Protein AF-A0AB34FDK7-F1 (afdb_monomer_lite)

Sequence (243 aa):
MGRLIKNHWGRLIILTAALYQVAAAVEGFFWPKIFWDFLTKNLDGAVKPIPILQIINLLSGLGMLALEWPLAFVAGTSIHRSLEFRLAILPITALAATFMYQSTNPAIYYIIGMAVYFVAYNEGECLRQSRDGAVTYRNEKPAGSMVLLEEPASGIFNGGFTIDNVVDEADRQQGCTTEMTVSVAKTLQVDIQKRDGSKIPLSSVPSIKLEVFCVQVEPPAKDDEFPSFGTPNRQAVTVTEHS

Organism: NCBI:txid1247861

Secondary structure (DSSP, 8-state):
-PPP-HHHHHHHHHHHHHHHHHHHHHHHHHS--BGGGGT-STTGGGTSSS-HHHHHHHHHHHHHHHHHS--TTTTT-HHHH-HHHHHHHHHHHHHHHHHBGGGHHHHHHHHHHHHHHHHHHHTT-------EEEEEEETTEEEEEEEEPS-SSSS--------TTTS-HHHHHT-S-HHHHHHHHHHEEEEEE-TTSPEEPGGG-TT--EEEEE--EEPPSSTTSPPEE---EEEEE--EE--

Structure (mmCIF, N/CA/C/O backbone):
data_AF-A0AB34FDK7-F1
#
_entry.id   AF-A0AB34FDK7-F1
#
loop_
_atom_site.group_PDB
_atom_site.id
_atom_site.type_symbol
_atom_site.label_atom_id
_atom_site.label_alt_id
_atom_site.label_comp_id
_atom_site.label_asym_id
_atom_site.label_entity_id
_atom_site.label_seq_id
_atom_site.pdbx_PDB_ins_code
_atom_site.Cartn_x
_atom_site.Cartn_y
_atom_site.Cartn_z
_atom_site.occupancy
_atom_site.B_iso_or_equiv
_atom_site.auth_seq_id
_atom_site.auth_comp_id
_atom_site.auth_asym_id
_atom_site.auth_atom_id
_atom_site.pdbx_PDB_model_num
ATOM 1 N N . MET A 1 1 ? -13.626 12.843 12.735 1.00 41.53 1 MET A N 1
ATOM 2 C CA . MET A 1 1 ? -13.337 12.834 11.282 1.00 41.53 1 MET A CA 1
ATOM 3 C C . MET A 1 1 ? -12.215 11.835 11.035 1.00 41.53 1 MET A C 1
ATOM 5 O O . MET A 1 1 ? -11.268 11.840 11.812 1.00 41.53 1 MET A O 1
ATOM 9 N N . GLY A 1 2 ? -12.341 10.939 10.051 1.00 52.59 2 GLY A N 1
ATOM 10 C CA . GLY A 1 2 ? -11.321 9.919 9.767 1.00 52.59 2 GLY A CA 1
ATOM 11 C C . GLY A 1 2 ? -10.038 10.540 9.207 1.00 52.59 2 GLY A C 1
ATOM 12 O O . GLY A 1 2 ? -10.106 11.434 8.367 1.00 52.59 2 GLY A O 1
ATOM 13 N N . ARG A 1 3 ? -8.873 10.094 9.684 1.00 64.12 3 ARG A N 1
ATOM 14 C CA . ARG A 1 3 ? -7.561 10.539 9.193 1.00 64.12 3 ARG A CA 1
ATOM 15 C C . ARG A 1 3 ? -7.166 9.674 7.992 1.00 64.12 3 ARG A C 1
ATOM 17 O O . ARG A 1 3 ? -7.228 8.452 8.076 1.00 64.12 3 ARG A O 1
ATOM 24 N N . LEU A 1 4 ? -6.780 10.302 6.881 1.00 69.94 4 LEU A N 1
ATOM 25 C CA . LEU A 1 4 ? -6.224 9.603 5.718 1.00 69.94 4 LEU A CA 1
ATOM 26 C C . LEU A 1 4 ? -4.882 8.968 6.090 1.00 69.94 4 LEU A C 1
ATOM 28 O O . LEU A 1 4 ? -3.982 9.662 6.563 1.00 69.94 4 LEU A O 1
ATOM 32 N N . ILE A 1 5 ? -4.767 7.665 5.844 1.00 80.38 5 ILE A N 1
ATOM 33 C CA . ILE A 1 5 ? -3.538 6.901 6.047 1.00 80.38 5 ILE A CA 1
ATOM 34 C C . ILE A 1 5 ? -2.703 7.002 4.765 1.00 80.38 5 ILE A C 1
ATOM 36 O O . ILE A 1 5 ? -3.038 6.394 3.740 1.00 80.38 5 ILE A O 1
ATOM 40 N N . LYS A 1 6 ? -1.638 7.807 4.794 1.00 85.00 6 LYS A N 1
ATOM 41 C CA . LYS A 1 6 ? -0.870 8.177 3.593 1.00 85.00 6 LYS A CA 1
ATOM 42 C C . LYS A 1 6 ? -0.066 7.009 3.065 1.00 85.00 6 LYS A C 1
ATOM 44 O O . LYS A 1 6 ? 0.039 6.861 1.855 1.00 85.00 6 LYS A O 1
ATOM 49 N N . ASN A 1 7 ? 0.400 6.127 3.937 1.00 83.19 7 ASN A N 1
ATOM 50 C CA . ASN A 1 7 ? 1.057 4.884 3.555 1.00 83.19 7 ASN A CA 1
ATOM 51 C C . ASN A 1 7 ? 0.197 4.009 2.632 1.00 83.19 7 ASN A C 1
ATOM 53 O O . ASN A 1 7 ? 0.678 3.498 1.620 1.00 83.19 7 ASN A O 1
ATOM 57 N N . HIS A 1 8 ? -1.091 3.861 2.947 1.00 84.44 8 HIS A N 1
ATOM 58 C CA . HIS A 1 8 ? -2.012 3.069 2.131 1.00 84.44 8 HIS A CA 1
ATOM 59 C C . HIS A 1 8 ? -2.310 3.758 0.796 1.00 84.44 8 HIS A C 1
ATOM 61 O O . HIS A 1 8 ? -2.353 3.106 -0.248 1.00 84.44 8 HIS A O 1
ATOM 67 N N . TRP A 1 9 ? -2.459 5.083 0.819 1.00 88.31 9 TRP A N 1
ATOM 68 C CA . TRP A 1 9 ? -2.664 5.873 -0.390 1.00 88.31 9 TRP A CA 1
ATOM 69 C C . TRP A 1 9 ? -1.438 5.853 -1.316 1.00 88.31 9 TRP A C 1
ATOM 71 O O . TRP A 1 9 ? -1.572 5.576 -2.508 1.00 88.31 9 TRP A O 1
ATOM 81 N N . GLY A 1 10 ? -0.239 6.046 -0.763 1.00 90.75 10 GLY A N 1
ATOM 82 C CA . GLY A 1 10 ? 1.031 5.934 -1.476 1.00 90.75 10 GLY A CA 1
ATOM 83 C C . GLY A 1 10 ? 1.187 4.559 -2.116 1.00 90.75 10 GLY A C 1
ATOM 84 O O . GLY A 1 10 ? 1.462 4.473 -3.311 1.00 90.75 10 GLY A O 1
ATOM 85 N N . ARG A 1 11 ? 0.879 3.481 -1.379 1.00 90.56 11 ARG A N 1
ATOM 86 C CA . ARG A 1 11 ? 0.923 2.109 -1.912 1.00 90.56 11 ARG A CA 1
ATOM 87 C C . ARG A 1 11 ? 0.023 1.925 -3.126 1.00 90.56 11 ARG A C 1
ATOM 89 O O . ARG A 1 11 ? 0.445 1.319 -4.106 1.00 90.56 11 ARG A O 1
ATOM 96 N N . LEU A 1 12 ? -1.196 2.457 -3.085 1.00 91.25 12 LEU A N 1
ATOM 97 C CA . LEU A 1 12 ? -2.120 2.369 -4.215 1.00 91.25 12 LEU A CA 1
ATOM 98 C C . LEU A 1 12 ? -1.562 3.075 -5.462 1.00 91.25 12 LEU A C 1
ATOM 100 O O . LEU A 1 12 ? -1.636 2.532 -6.567 1.00 91.25 12 LEU A O 1
ATOM 104 N N . ILE A 1 13 ? -0.967 4.257 -5.284 1.00 94.50 13 ILE A N 1
ATOM 105 C CA . ILE A 1 13 ? -0.340 5.011 -6.376 1.00 94.50 13 ILE A CA 1
ATOM 106 C C . ILE A 1 13 ? 0.836 4.225 -6.961 1.00 94.50 13 ILE A C 1
ATOM 108 O O . ILE A 1 13 ? 0.904 4.055 -8.177 1.00 94.50 13 ILE A O 1
ATOM 112 N N . ILE A 1 14 ? 1.733 3.706 -6.117 1.00 95.19 14 ILE A N 1
ATOM 113 C CA . ILE A 1 14 ? 2.919 2.967 -6.570 1.00 95.19 14 ILE A CA 1
ATOM 114 C C . ILE A 1 14 ? 2.537 1.654 -7.259 1.00 95.19 14 ILE A C 1
ATOM 116 O O . ILE A 1 14 ? 3.121 1.330 -8.289 1.00 95.19 14 ILE A O 1
ATOM 120 N N . LEU A 1 15 ? 1.525 0.931 -6.772 1.00 94.38 15 LEU A N 1
ATOM 121 C CA . LEU A 1 15 ? 1.010 -0.266 -7.450 1.00 94.38 15 LEU A CA 1
ATOM 122 C C . LEU A 1 15 ? 0.476 0.054 -8.848 1.00 94.38 15 LEU A C 1
ATOM 124 O O . LEU A 1 15 ? 0.756 -0.669 -9.804 1.00 94.38 15 LEU A O 1
ATOM 128 N N . THR A 1 16 ? -0.252 1.163 -8.973 1.00 95.12 16 THR A N 1
ATOM 129 C CA . THR A 1 16 ? -0.774 1.629 -10.262 1.00 95.12 16 THR A CA 1
ATOM 130 C C . THR A 1 16 ? 0.367 2.026 -11.202 1.00 95.12 16 THR A C 1
ATOM 132 O O . THR A 1 16 ? 0.383 1.623 -12.365 1.00 95.12 16 THR A O 1
ATOM 135 N N . ALA A 1 17 ? 1.361 2.759 -10.690 1.00 96.38 17 ALA A N 1
ATOM 136 C CA . ALA A 1 17 ? 2.555 3.146 -11.435 1.00 96.38 17 ALA A CA 1
ATOM 137 C C . ALA A 1 17 ? 3.349 1.923 -11.916 1.00 96.38 17 ALA A C 1
ATOM 139 O O . ALA A 1 17 ? 3.751 1.871 -13.073 1.00 96.38 17 ALA A O 1
ATOM 140 N N . ALA A 1 18 ? 3.519 0.915 -11.061 1.00 96.31 18 ALA A N 1
ATOM 141 C CA . ALA A 1 18 ? 4.284 -0.285 -11.367 1.00 96.31 18 ALA A CA 1
ATOM 142 C C . ALA A 1 18 ? 3.607 -1.176 -12.404 1.00 96.31 18 ALA A C 1
ATOM 144 O O . ALA A 1 18 ? 4.263 -1.627 -13.344 1.00 96.31 18 ALA A O 1
ATOM 145 N N . LEU A 1 19 ? 2.288 -1.357 -12.308 1.00 96.12 19 LEU A N 1
ATOM 146 C CA . LEU A 1 19 ? 1.530 -2.060 -13.339 1.00 96.12 19 LEU A CA 1
ATOM 147 C C . LEU A 1 19 ? 1.657 -1.356 -14.696 1.00 96.12 19 LEU A C 1
ATOM 149 O O . LEU A 1 19 ? 1.883 -2.006 -15.718 1.00 96.12 19 LEU A O 1
ATOM 153 N N . TYR A 1 20 ? 1.575 -0.024 -14.698 1.00 95.81 20 TYR A N 1
ATOM 154 C CA . TYR A 1 20 ? 1.738 0.744 -15.923 1.00 95.81 20 TYR A CA 1
ATOM 155 C C . TYR A 1 20 ? 3.182 0.691 -16.450 1.00 95.81 20 TYR A C 1
ATOM 157 O O . TYR A 1 20 ? 3.382 0.503 -17.646 1.00 95.81 20 TYR A O 1
ATOM 165 N N . GLN A 1 21 ? 4.203 0.762 -15.593 1.00 97.25 21 GLN A N 1
ATOM 166 C CA . GLN A 1 21 ? 5.601 0.629 -16.016 1.00 97.25 21 GLN A CA 1
ATOM 167 C C . GLN A 1 21 ? 5.865 -0.720 -16.695 1.00 97.25 21 GLN A C 1
ATOM 169 O O . GLN A 1 21 ? 6.557 -0.754 -17.710 1.00 97.25 21 GLN A O 1
ATOM 174 N N . VAL A 1 22 ? 5.279 -1.813 -16.194 1.00 97.00 22 VAL A N 1
ATOM 175 C CA . VAL A 1 22 ? 5.381 -3.139 -16.828 1.00 97.00 22 VAL A CA 1
ATOM 176 C C . VAL A 1 22 ? 4.743 -3.132 -18.218 1.00 97.00 22 VAL A C 1
ATOM 178 O O . VAL A 1 22 ? 5.386 -3.547 -19.181 1.00 97.00 22 VAL A O 1
ATOM 181 N N . ALA A 1 23 ? 3.516 -2.620 -18.351 1.00 96.38 23 ALA A N 1
ATOM 182 C CA . ALA A 1 23 ? 2.843 -2.530 -19.648 1.00 96.38 23 ALA A CA 1
ATOM 183 C C . ALA A 1 23 ? 3.620 -1.643 -20.642 1.00 96.38 23 ALA A C 1
ATOM 185 O O . ALA A 1 23 ? 3.835 -2.036 -21.789 1.00 96.38 23 ALA A O 1
ATOM 186 N N . ALA A 1 24 ? 4.116 -0.493 -20.181 1.00 94.88 24 ALA A N 1
ATOM 187 C CA . ALA A 1 24 ? 4.932 0.430 -20.963 1.00 94.88 24 ALA A CA 1
ATOM 188 C C . ALA A 1 24 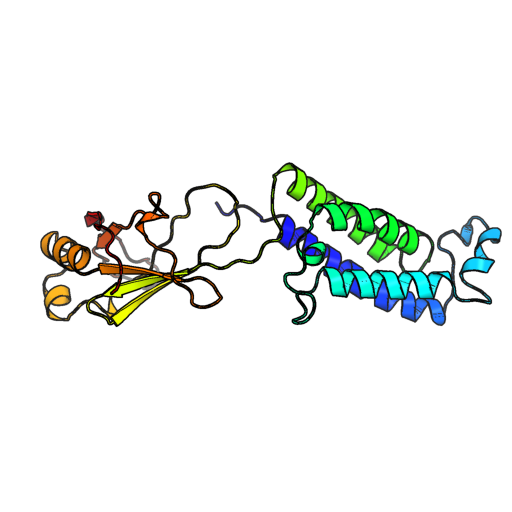? 6.265 -0.193 -21.403 1.00 94.88 24 ALA A C 1
ATOM 190 O O . ALA A 1 24 ? 6.708 0.026 -22.529 1.00 94.88 24 ALA A O 1
ATOM 191 N N . ALA A 1 25 ? 6.908 -0.988 -20.543 1.00 95.31 25 ALA A N 1
ATOM 192 C CA . ALA A 1 25 ? 8.131 -1.708 -20.887 1.00 95.31 25 ALA A CA 1
ATOM 193 C C . ALA A 1 25 ? 7.887 -2.752 -21.979 1.00 95.31 25 ALA A C 1
ATOM 195 O O . ALA A 1 25 ? 8.673 -2.830 -22.921 1.00 95.31 25 ALA A O 1
ATOM 196 N N . VAL A 1 26 ? 6.778 -3.497 -21.892 1.00 95.56 26 VAL A N 1
ATOM 197 C CA . VAL A 1 26 ? 6.360 -4.449 -22.933 1.00 95.56 26 VAL A CA 1
ATOM 198 C C . VAL A 1 26 ? 6.134 -3.732 -24.266 1.00 95.56 26 VAL A C 1
ATOM 200 O O . VAL A 1 26 ? 6.677 -4.150 -25.286 1.00 95.56 26 VAL A O 1
ATOM 203 N N . GLU A 1 27 ? 5.405 -2.615 -24.267 1.00 94.19 27 GLU A N 1
ATOM 204 C CA . GLU A 1 27 ? 5.193 -1.799 -25.469 1.00 94.19 27 GLU A CA 1
ATOM 205 C C . GLU A 1 27 ? 6.510 -1.237 -26.033 1.00 94.19 27 GLU A C 1
ATOM 207 O O . GLU A 1 27 ? 6.725 -1.217 -27.249 1.00 94.19 27 GLU A O 1
ATOM 212 N N . GLY A 1 28 ? 7.438 -0.855 -25.153 1.00 91.25 28 GLY A N 1
ATOM 213 C CA . GLY A 1 28 ? 8.767 -0.363 -25.504 1.00 91.25 28 GLY A CA 1
ATOM 214 C C . GLY A 1 28 ? 9.626 -1.367 -26.279 1.00 91.25 28 GLY A C 1
ATOM 215 O O . GLY A 1 28 ? 10.538 -0.940 -26.989 1.00 91.25 28 GLY A O 1
ATOM 216 N N . PHE A 1 29 ? 9.355 -2.678 -26.206 1.00 92.81 29 PHE A N 1
ATOM 217 C CA . PHE A 1 29 ? 10.025 -3.666 -27.066 1.00 92.81 29 PHE A CA 1
ATOM 218 C C . PHE A 1 29 ? 9.561 -3.571 -28.523 1.00 92.81 29 PHE A C 1
ATOM 220 O O . PHE A 1 29 ? 10.366 -3.749 -29.436 1.00 92.81 29 PHE A O 1
ATOM 227 N N . PHE A 1 30 ? 8.284 -3.258 -28.752 1.00 92.12 30 PHE A N 1
ATOM 228 C CA . PHE A 1 30 ? 7.718 -3.115 -30.094 1.00 92.12 30 PHE A CA 1
ATOM 229 C C . PHE A 1 30 ? 8.030 -1.745 -30.703 1.00 92.12 30 PHE A C 1
ATOM 231 O O . PHE A 1 30 ? 8.309 -1.647 -31.898 1.00 92.12 30 PHE A O 1
ATOM 238 N N . TRP A 1 31 ? 8.051 -0.692 -29.878 1.00 91.62 31 TRP A N 1
ATOM 239 C CA . TRP A 1 31 ? 8.311 0.684 -30.314 1.00 91.62 31 TRP A CA 1
ATOM 240 C C . TRP A 1 31 ? 9.442 1.343 -29.511 1.00 91.62 31 TRP A C 1
ATOM 242 O O . TRP A 1 31 ? 9.195 2.299 -28.775 1.00 91.62 31 TRP A O 1
ATOM 252 N N . PRO A 1 32 ? 10.703 0.895 -29.652 1.00 90.94 32 PRO A N 1
ATOM 253 C CA . PRO A 1 32 ? 11.790 1.404 -28.821 1.00 90.94 32 PRO A CA 1
ATOM 254 C C . PRO A 1 32 ? 12.060 2.882 -29.116 1.00 90.94 32 PRO A C 1
ATOM 256 O O . PRO A 1 32 ? 12.487 3.219 -30.226 1.00 90.94 32 PRO A O 1
ATOM 259 N N . LYS A 1 33 ? 11.798 3.753 -28.136 1.00 90.56 33 LYS A N 1
ATOM 260 C CA . LYS A 1 33 ? 12.036 5.199 -28.219 1.00 90.56 33 LYS A CA 1
ATOM 261 C C . LYS A 1 33 ? 12.537 5.750 -26.887 1.00 90.56 33 LYS A C 1
ATOM 263 O O . LYS A 1 33 ? 11.932 5.514 -25.839 1.00 90.56 33 LYS A O 1
ATOM 268 N N . ILE A 1 34 ? 13.616 6.527 -26.946 1.00 92.88 34 ILE A N 1
ATOM 269 C CA . ILE A 1 34 ? 14.026 7.390 -25.835 1.00 92.88 34 ILE A CA 1
ATOM 270 C C . ILE A 1 34 ? 13.013 8.522 -25.697 1.00 92.88 34 ILE A C 1
ATOM 272 O O . ILE A 1 34 ? 12.482 9.023 -26.687 1.00 92.88 34 ILE A O 1
ATOM 276 N N . PHE A 1 35 ? 12.753 8.955 -24.467 1.00 91.31 35 PHE A N 1
ATOM 277 C CA . PHE A 1 35 ? 11.875 10.097 -24.228 1.00 91.31 35 PHE A CA 1
ATOM 278 C C . PHE A 1 35 ? 12.380 11.377 -24.926 1.00 91.31 35 PHE A C 1
ATOM 280 O O . PHE A 1 35 ? 11.631 12.049 -25.630 1.00 91.31 35 PHE A O 1
ATOM 287 N N . TRP A 1 36 ? 13.678 11.662 -24.810 1.00 88.75 36 TRP A N 1
ATOM 288 C CA . TRP A 1 36 ? 14.375 12.795 -25.437 1.00 88.75 36 TRP A CA 1
ATOM 289 C C . TRP A 1 36 ? 14.772 12.599 -26.904 1.00 88.75 36 TRP A C 1
ATOM 291 O O . TRP A 1 36 ? 15.600 13.351 -27.417 1.00 88.75 36 TRP A O 1
ATOM 301 N N . ASP A 1 37 ? 14.166 11.645 -27.607 1.00 87.19 37 ASP A N 1
ATOM 302 C CA . ASP A 1 37 ? 14.438 11.395 -29.027 1.00 87.19 37 ASP A CA 1
ATOM 303 C C . ASP A 1 37 ? 14.135 12.625 -29.922 1.00 87.19 37 ASP A C 1
ATOM 305 O O . ASP A 1 37 ? 14.639 12.749 -31.039 1.00 87.19 37 ASP A O 1
ATOM 309 N N . PHE A 1 38 ? 13.341 13.580 -29.421 1.00 88.44 38 PHE A N 1
ATOM 310 C CA . PHE A 1 38 ? 13.093 14.874 -30.070 1.00 88.44 38 PHE A CA 1
ATOM 311 C C . PHE A 1 38 ? 14.238 15.891 -29.906 1.00 88.44 38 PHE A C 1
ATOM 313 O O . PHE A 1 38 ? 14.325 16.831 -30.691 1.00 88.44 38 PHE A O 1
ATOM 320 N N . LEU A 1 39 ? 15.095 15.732 -28.891 1.00 90.62 39 LEU A N 1
ATOM 321 C CA . LEU A 1 39 ? 16.189 16.654 -28.568 1.00 90.62 39 LEU A CA 1
ATOM 322 C C . LEU A 1 39 ? 17.553 16.115 -29.027 1.00 90.62 39 LEU A C 1
ATOM 324 O O . LEU A 1 39 ? 18.402 16.891 -29.459 1.00 90.62 39 LEU A O 1
ATOM 328 N N . THR A 1 40 ? 17.784 14.800 -28.942 1.00 90.94 40 THR A N 1
ATOM 329 C CA . THR A 1 40 ? 19.042 14.164 -29.367 1.00 90.94 40 THR A CA 1
ATOM 330 C C . THR A 1 40 ? 18.861 12.682 -29.700 1.00 90.94 40 THR A C 1
ATOM 332 O O . THR A 1 40 ? 18.052 12.002 -29.080 1.00 90.94 40 THR A O 1
ATOM 335 N N . LYS A 1 41 ? 19.668 12.176 -30.644 1.00 87.50 41 LYS A N 1
ATOM 336 C CA . LYS A 1 41 ? 19.739 10.751 -31.027 1.00 87.50 41 LYS A CA 1
ATOM 337 C C . LYS A 1 41 ? 20.886 9.988 -30.353 1.00 87.50 41 LYS A C 1
ATOM 339 O O . LYS A 1 41 ? 21.015 8.779 -30.508 1.00 87.50 41 LYS A O 1
ATOM 344 N N . ASN A 1 42 ? 21.729 10.672 -29.572 1.00 89.81 42 ASN A N 1
ATOM 345 C CA . ASN A 1 42 ? 22.914 10.061 -28.950 1.00 89.81 42 ASN A CA 1
ATOM 346 C C . ASN A 1 42 ? 22.572 8.980 -27.907 1.00 89.81 42 ASN A C 1
ATOM 348 O O . ASN A 1 42 ? 23.437 8.191 -27.537 1.00 89.81 42 ASN A O 1
ATOM 352 N N . LEU A 1 43 ? 21.328 8.953 -27.419 1.00 86.19 43 LEU A N 1
ATOM 353 C CA . LEU A 1 43 ? 20.858 8.018 -26.395 1.00 86.19 43 LEU A CA 1
ATOM 354 C C . LEU A 1 43 ? 20.152 6.783 -26.975 1.00 86.19 43 LEU A C 1
ATOM 356 O O . LEU A 1 43 ? 19.812 5.872 -26.220 1.00 86.19 43 LEU A O 1
ATOM 360 N N . ASP A 1 44 ? 19.967 6.710 -28.296 1.00 86.69 44 ASP A N 1
ATOM 361 C CA . ASP A 1 44 ? 19.221 5.622 -28.944 1.00 86.69 44 ASP A CA 1
ATOM 362 C C . ASP A 1 44 ? 19.849 4.247 -28.701 1.00 86.69 44 ASP A C 1
ATOM 364 O O . ASP A 1 44 ? 19.132 3.247 -28.628 1.00 86.69 44 ASP A O 1
ATOM 368 N N . GLY A 1 45 ? 21.165 4.210 -28.463 1.00 87.19 45 GLY A N 1
ATOM 369 C CA . GLY A 1 45 ? 21.908 3.003 -28.096 1.00 87.19 45 GLY A CA 1
ATOM 370 C C . GLY A 1 45 ? 21.361 2.265 -26.867 1.00 87.19 45 GLY A C 1
ATOM 371 O O . GLY A 1 45 ? 21.596 1.067 -26.724 1.00 87.19 45 GLY A O 1
ATOM 372 N N . ALA A 1 46 ? 20.615 2.946 -25.988 1.00 86.19 46 ALA A N 1
ATOM 373 C CA . ALA A 1 46 ? 20.019 2.341 -24.796 1.00 86.19 46 ALA A CA 1
ATOM 374 C C . ALA A 1 46 ? 18.695 1.595 -25.067 1.00 86.19 46 ALA A C 1
ATOM 376 O O . ALA A 1 46 ? 18.270 0.792 -24.235 1.00 86.19 46 ALA A O 1
ATOM 377 N N . VAL A 1 47 ? 18.040 1.844 -26.207 1.00 86.88 47 VAL A N 1
ATOM 378 C CA . VAL A 1 47 ? 16.762 1.214 -26.607 1.00 86.88 47 VAL A CA 1
ATOM 379 C C . VAL A 1 47 ? 16.880 0.375 -27.880 1.00 86.88 47 VAL A C 1
ATOM 381 O O . VAL A 1 47 ? 16.088 -0.554 -28.046 1.00 86.88 47 VAL A O 1
ATOM 384 N N . LYS A 1 48 ? 17.829 0.678 -28.780 1.00 86.12 48 LYS A N 1
ATOM 385 C CA . LYS A 1 48 ? 18.145 -0.110 -29.984 1.00 86.12 48 LYS A CA 1
ATOM 386 C C . LYS A 1 48 ? 19.653 -0.100 -30.269 1.00 86.12 48 LYS A C 1
ATOM 388 O O . LYS A 1 48 ? 20.302 0.915 -30.054 1.00 86.12 48 LYS A O 1
ATOM 393 N N . PRO A 1 49 ? 20.217 -1.177 -30.843 1.00 83.75 49 PRO A N 1
ATOM 394 C CA . PRO A 1 49 ? 19.565 -2.446 -31.182 1.00 83.75 49 PRO A CA 1
ATOM 395 C C . PRO A 1 49 ? 19.341 -3.357 -29.966 1.00 83.75 49 PRO A C 1
ATOM 397 O O . PRO A 1 49 ? 18.536 -4.279 -30.043 1.00 83.75 49 PRO A O 1
ATOM 400 N N . ILE A 1 50 ? 20.024 -3.096 -28.848 1.00 88.44 50 ILE A N 1
ATOM 401 C CA . ILE A 1 50 ? 19.889 -3.867 -27.610 1.00 88.44 50 ILE A CA 1
ATOM 402 C C . ILE A 1 50 ? 18.873 -3.150 -26.702 1.00 88.44 50 ILE A C 1
ATOM 404 O O . ILE A 1 50 ? 19.092 -1.983 -26.374 1.00 88.44 50 ILE A O 1
ATOM 408 N N . PRO A 1 51 ? 17.781 -3.809 -26.272 1.00 92.00 51 PRO A N 1
ATOM 409 C CA . PRO A 1 51 ? 16.706 -3.180 -25.503 1.00 92.00 51 PRO A CA 1
ATOM 410 C C . PRO A 1 51 ? 17.048 -3.081 -24.004 1.00 92.00 51 PRO A C 1
ATOM 412 O O . PRO A 1 51 ? 16.350 -3.626 -23.147 1.00 92.00 51 PRO A O 1
ATOM 415 N N . ILE A 1 52 ? 18.163 -2.423 -23.671 1.00 92.75 52 ILE A N 1
ATOM 416 C CA . ILE A 1 52 ? 18.674 -2.323 -22.292 1.00 92.75 52 ILE A CA 1
ATOM 417 C C . ILE A 1 52 ? 17.646 -1.616 -21.403 1.00 92.75 52 ILE A C 1
ATOM 419 O O . ILE A 1 52 ? 17.323 -2.084 -20.310 1.00 92.75 52 ILE A O 1
ATOM 423 N N . LEU A 1 53 ? 17.095 -0.504 -21.885 1.00 93.19 53 LEU A N 1
ATOM 424 C CA . LEU A 1 53 ? 16.207 0.342 -21.100 1.00 93.19 53 LEU A CA 1
ATOM 425 C C . LEU A 1 53 ? 14.836 -0.303 -20.840 1.00 93.19 53 LEU A C 1
ATOM 427 O O . LEU A 1 53 ? 14.266 -0.116 -19.765 1.00 93.19 53 LEU A O 1
ATOM 431 N N . GLN A 1 54 ? 14.330 -1.102 -21.779 1.00 95.25 54 GLN A N 1
ATOM 432 C CA . GLN A 1 54 ? 13.098 -1.874 -21.624 1.00 95.25 54 GLN A CA 1
ATOM 433 C C . GLN A 1 54 ? 13.269 -2.962 -20.572 1.00 95.25 54 GLN A C 1
ATOM 435 O O . GLN A 1 54 ? 12.395 -3.131 -19.728 1.00 95.25 54 GLN A O 1
ATOM 440 N N . ILE A 1 55 ? 14.407 -3.665 -20.583 1.00 95.06 55 ILE A N 1
ATOM 441 C CA . ILE A 1 55 ? 14.717 -4.691 -19.581 1.00 95.06 55 ILE A CA 1
ATOM 442 C C . ILE A 1 55 ? 14.793 -4.057 -18.190 1.00 95.06 55 ILE A C 1
ATOM 444 O O . ILE A 1 55 ? 14.168 -4.560 -17.259 1.00 95.06 55 ILE A O 1
ATOM 448 N N . ILE A 1 56 ? 15.494 -2.927 -18.047 1.00 95.12 56 ILE A N 1
ATOM 449 C CA . ILE A 1 56 ? 15.585 -2.206 -16.768 1.00 95.12 56 ILE A CA 1
ATOM 450 C C . ILE A 1 56 ? 14.193 -1.792 -16.277 1.00 95.12 56 ILE A C 1
ATOM 452 O O . ILE A 1 56 ? 13.866 -2.025 -15.113 1.00 95.12 56 ILE A O 1
ATOM 456 N N . ASN A 1 57 ? 13.356 -1.218 -17.146 1.00 96.06 57 ASN A N 1
ATOM 457 C CA . ASN A 1 57 ? 12.005 -0.787 -16.779 1.00 96.06 57 ASN A CA 1
ATOM 458 C C . ASN A 1 57 ? 11.084 -1.961 -16.435 1.00 96.06 57 ASN A C 1
ATOM 460 O O . ASN A 1 57 ? 10.323 -1.875 -15.473 1.00 96.06 57 ASN A O 1
ATOM 464 N N . LEU A 1 58 ? 11.187 -3.072 -17.165 1.00 96.19 58 LEU A N 1
ATOM 465 C CA . LEU A 1 58 ? 10.422 -4.283 -16.892 1.00 96.19 58 LEU A CA 1
ATOM 466 C C . LEU A 1 58 ? 10.791 -4.868 -15.524 1.00 96.19 58 LEU A C 1
ATOM 468 O O . LEU A 1 58 ? 9.907 -5.151 -14.717 1.00 96.19 58 LEU A O 1
ATOM 472 N N . LEU A 1 59 ? 12.089 -5.001 -15.236 1.00 96.38 59 LEU A N 1
ATOM 473 C CA . LEU A 1 59 ? 12.573 -5.508 -13.951 1.00 96.38 59 LEU A CA 1
ATOM 474 C C . LEU A 1 59 ? 12.219 -4.568 -12.795 1.00 96.38 59 LEU A C 1
ATOM 476 O O . LEU A 1 59 ? 11.801 -5.036 -11.740 1.00 96.38 59 LEU A O 1
ATOM 480 N N . SER A 1 60 ? 12.337 -3.255 -12.997 1.00 94.62 60 SER A N 1
ATOM 481 C CA . SER A 1 60 ? 11.997 -2.260 -11.973 1.00 94.62 60 SER A CA 1
ATOM 482 C C . SER A 1 60 ? 10.497 -2.250 -11.670 1.00 94.62 60 SER A C 1
ATOM 484 O O . SER A 1 60 ? 10.111 -2.265 -10.502 1.00 94.62 60 SER A O 1
ATOM 486 N N . GLY A 1 61 ? 9.646 -2.319 -12.700 1.00 94.62 61 GLY A N 1
ATOM 487 C CA . GLY A 1 61 ? 8.192 -2.391 -12.545 1.00 94.62 61 GLY A CA 1
ATOM 488 C C . GLY A 1 61 ? 7.742 -3.671 -11.834 1.00 94.62 61 GLY A C 1
ATOM 489 O O . GLY A 1 61 ? 6.971 -3.609 -10.877 1.00 94.62 61 GLY A O 1
ATOM 490 N N . LEU A 1 62 ? 8.280 -4.832 -12.228 1.00 94.50 62 LEU A N 1
ATOM 491 C CA . LEU A 1 62 ? 8.018 -6.104 -11.539 1.00 94.50 62 LEU A CA 1
ATOM 492 C C . LEU A 1 62 ? 8.538 -6.092 -10.097 1.00 94.50 62 LEU A C 1
ATOM 494 O O . LEU A 1 62 ? 7.854 -6.569 -9.193 1.00 94.50 62 LEU A O 1
ATOM 498 N N . GLY A 1 63 ? 9.718 -5.512 -9.870 1.00 92.19 63 GLY A N 1
ATOM 499 C CA . GLY A 1 63 ? 10.294 -5.338 -8.541 1.00 92.19 63 GLY A CA 1
ATOM 500 C C . GLY A 1 63 ? 9.416 -4.472 -7.638 1.00 92.19 63 GLY A C 1
ATOM 501 O O . GLY A 1 63 ? 9.184 -4.841 -6.489 1.00 92.19 63 GLY A O 1
ATOM 502 N N . MET A 1 64 ? 8.871 -3.363 -8.149 1.00 93.19 64 MET A N 1
ATOM 503 C CA . MET A 1 64 ? 7.967 -2.505 -7.374 1.00 93.19 64 MET A CA 1
ATOM 504 C C . MET A 1 64 ? 6.608 -3.154 -7.132 1.00 93.19 64 MET A C 1
ATOM 506 O O . MET A 1 64 ? 6.082 -3.042 -6.026 1.00 93.19 64 MET A O 1
ATOM 510 N N . LEU A 1 65 ? 6.065 -3.892 -8.106 1.00 91.75 65 LEU A N 1
ATOM 511 C CA . LEU A 1 65 ? 4.870 -4.708 -7.879 1.00 91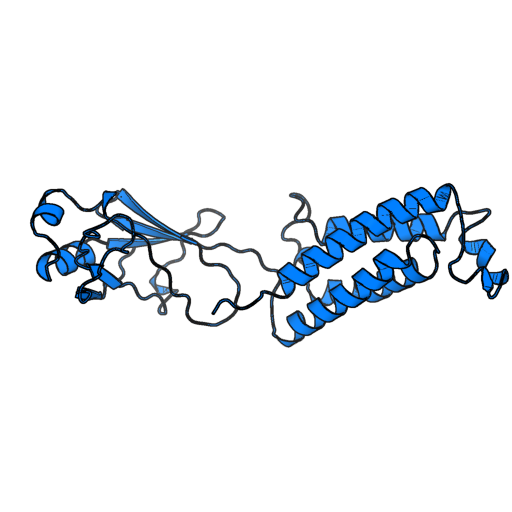.75 65 LEU A CA 1
ATOM 512 C C . LEU A 1 65 ? 5.110 -5.730 -6.766 1.00 91.75 65 LEU A C 1
ATOM 514 O O . LEU A 1 65 ? 4.291 -5.836 -5.862 1.00 91.75 65 LEU A O 1
ATOM 518 N N . ALA A 1 66 ? 6.238 -6.442 -6.788 1.00 88.62 66 ALA A N 1
ATOM 519 C CA . ALA A 1 66 ? 6.573 -7.419 -5.755 1.00 88.62 66 ALA A CA 1
ATOM 520 C C . ALA A 1 66 ? 6.828 -6.781 -4.377 1.00 88.62 66 ALA A C 1
ATOM 522 O O . ALA A 1 66 ? 6.545 -7.404 -3.355 1.00 88.62 66 ALA A O 1
ATOM 523 N N . LEU A 1 67 ? 7.360 -5.556 -4.338 1.00 87.75 67 LEU A N 1
ATOM 524 C CA . LEU A 1 67 ? 7.628 -4.827 -3.097 1.00 87.75 67 LEU A CA 1
ATOM 525 C C . LEU A 1 67 ? 6.355 -4.264 -2.454 1.00 87.75 67 LEU A C 1
ATOM 527 O O . LEU A 1 67 ? 6.273 -4.202 -1.225 1.00 87.75 67 LEU A O 1
ATOM 531 N N . GLU A 1 68 ? 5.391 -3.821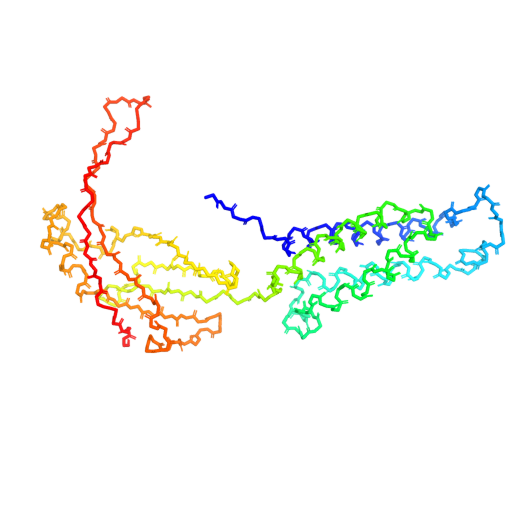 -3.262 1.00 86.88 68 GLU A N 1
ATOM 532 C CA . GLU A 1 68 ? 4.153 -3.212 -2.768 1.00 86.88 68 GLU A CA 1
ATOM 533 C C . GLU A 1 68 ? 2.981 -4.171 -2.641 1.00 86.88 68 GLU A C 1
ATOM 535 O O . GLU A 1 68 ? 2.073 -3.934 -1.837 1.00 86.88 68 GLU A O 1
ATOM 540 N N . TRP A 1 69 ? 2.981 -5.250 -3.417 1.00 82.19 69 TRP A N 1
ATOM 541 C CA . TRP A 1 69 ? 1.966 -6.275 -3.303 1.00 82.19 69 TRP A CA 1
ATOM 542 C C . TRP A 1 69 ? 2.320 -7.223 -2.155 1.00 82.19 69 TRP A C 1
ATOM 544 O O . TRP A 1 69 ? 3.399 -7.820 -2.171 1.00 82.19 69 TRP A O 1
ATOM 554 N N . PRO A 1 70 ? 1.409 -7.455 -1.191 1.00 70.88 70 PRO A N 1
ATOM 555 C CA . PRO A 1 70 ? 1.633 -8.396 -0.101 1.00 70.88 70 PRO A CA 1
ATOM 556 C C . PRO A 1 70 ? 1.504 -9.847 -0.600 1.00 70.88 70 PRO A C 1
ATOM 558 O O . PRO A 1 70 ? 0.589 -10.576 -0.220 1.00 70.88 70 PRO A O 1
ATOM 561 N N . LEU A 1 71 ? 2.408 -10.278 -1.486 1.00 71.88 71 LEU A N 1
ATOM 562 C CA . LEU A 1 71 ? 2.507 -11.662 -1.946 1.00 71.88 71 LEU A CA 1
ATOM 563 C C . LEU A 1 71 ? 2.829 -12.553 -0.748 1.00 71.88 71 LEU A C 1
ATOM 565 O O . LEU A 1 71 ? 3.693 -12.209 0.056 1.00 71.88 71 LEU A O 1
ATOM 569 N N . ALA A 1 72 ? 2.194 -13.723 -0.654 1.00 61.69 72 ALA A N 1
ATOM 570 C CA . ALA A 1 72 ? 2.358 -14.635 0.483 1.00 61.69 72 ALA A CA 1
ATOM 571 C C . ALA A 1 72 ? 3.830 -14.986 0.798 1.00 61.69 72 ALA A C 1
ATOM 573 O O . ALA A 1 72 ? 4.165 -15.229 1.951 1.00 61.69 72 ALA A O 1
ATOM 574 N N . PHE A 1 73 ? 4.713 -14.955 -0.206 1.00 66.25 73 PHE A N 1
ATOM 575 C CA . PHE A 1 73 ? 6.140 -15.267 -0.071 1.00 66.25 73 PHE A CA 1
ATOM 576 C C . PHE A 1 73 ? 7.027 -14.075 0.339 1.00 66.25 73 PHE A C 1
ATOM 578 O O . PHE A 1 73 ? 8.157 -14.281 0.772 1.00 66.25 73 PHE A O 1
ATOM 585 N N . VAL A 1 74 ? 6.548 -12.833 0.195 1.00 64.19 74 VAL A N 1
ATOM 586 C CA . VAL A 1 74 ? 7.327 -11.593 0.435 1.00 64.19 74 VAL A CA 1
ATOM 587 C C . VAL A 1 74 ? 6.738 -10.765 1.587 1.00 64.19 74 VAL A C 1
ATOM 589 O O . VAL A 1 74 ? 7.436 -9.961 2.219 1.00 64.19 74 VAL A O 1
ATOM 592 N N . ALA A 1 75 ? 5.461 -10.995 1.902 1.00 63.62 75 ALA A N 1
ATOM 593 C CA . ALA A 1 75 ? 4.734 -10.342 2.975 1.00 63.62 75 ALA A CA 1
ATOM 594 C C . ALA A 1 75 ? 5.414 -10.585 4.331 1.00 63.62 75 ALA A C 1
ATOM 596 O O . ALA A 1 75 ? 5.622 -11.716 4.761 1.00 63.62 75 ALA A O 1
ATOM 597 N N . GLY A 1 76 ? 5.752 -9.494 5.021 1.00 63.25 76 GLY A N 1
ATOM 598 C CA . GLY A 1 76 ? 6.343 -9.538 6.362 1.00 63.25 76 GLY A CA 1
ATOM 599 C C . GLY A 1 76 ? 7.874 -9.525 6.409 1.00 63.25 76 GLY A C 1
ATOM 600 O O . GLY A 1 76 ? 8.436 -9.404 7.499 1.00 63.25 76 GLY A O 1
ATOM 601 N N . THR A 1 77 ? 8.573 -9.553 5.268 1.00 75.88 77 THR A N 1
ATOM 602 C CA . THR A 1 77 ? 10.032 -9.332 5.247 1.00 75.88 77 THR A CA 1
ATOM 603 C C . THR A 1 77 ? 10.393 -7.925 5.753 1.00 75.88 77 THR A C 1
ATOM 605 O O . THR A 1 77 ? 9.572 -7.002 5.736 1.00 75.88 77 THR A O 1
ATOM 608 N N . SER A 1 78 ? 11.617 -7.739 6.261 1.00 72.19 78 SER A N 1
ATOM 609 C CA . SER A 1 78 ? 12.106 -6.421 6.713 1.00 72.19 78 SER A CA 1
ATOM 610 C C . SER A 1 78 ? 12.098 -5.390 5.581 1.00 72.19 78 SER A C 1
ATOM 612 O O . SER A 1 78 ? 11.711 -4.246 5.800 1.00 72.19 78 SER A O 1
ATOM 614 N N . ILE A 1 79 ? 12.427 -5.824 4.362 1.00 76.56 79 ILE A N 1
ATOM 615 C CA . ILE A 1 79 ? 12.423 -4.998 3.148 1.00 76.56 79 ILE A CA 1
ATOM 616 C C . ILE A 1 79 ? 10.990 -4.596 2.773 1.00 76.56 79 ILE A C 1
ATOM 618 O O . ILE A 1 79 ? 10.710 -3.413 2.596 1.00 76.56 79 ILE A O 1
ATOM 622 N N . HIS A 1 80 ? 10.045 -5.545 2.754 1.00 78.44 80 HIS A N 1
ATOM 623 C CA . HIS A 1 80 ? 8.639 -5.249 2.457 1.00 78.44 80 HIS A CA 1
ATOM 624 C C . HIS A 1 80 ? 8.004 -4.298 3.483 1.00 78.44 80 HIS A C 1
ATOM 626 O O . HIS A 1 80 ? 7.093 -3.546 3.144 1.00 78.44 80 HIS A O 1
ATOM 632 N N . ARG A 1 81 ? 8.480 -4.286 4.732 1.00 74.19 81 ARG A N 1
ATOM 633 C CA . ARG A 1 81 ? 7.975 -3.398 5.795 1.00 74.19 81 ARG A CA 1
ATOM 634 C C . ARG A 1 81 ? 8.700 -2.052 5.889 1.00 74.19 81 ARG A C 1
ATOM 636 O O . ARG A 1 81 ? 8.239 -1.189 6.629 1.00 74.19 81 ARG A O 1
ATOM 643 N N . SER A 1 82 ? 9.803 -1.858 5.168 1.00 83.81 82 SER A N 1
ATOM 644 C CA . SER A 1 82 ? 10.599 -0.634 5.264 1.00 83.81 82 SER A CA 1
ATOM 645 C C . SER A 1 82 ? 10.057 0.460 4.346 1.00 83.81 82 SER A C 1
ATOM 647 O O . SER A 1 82 ? 9.970 0.295 3.125 1.00 83.81 82 SER A O 1
ATOM 649 N N . LEU A 1 83 ? 9.689 1.590 4.949 1.00 84.19 83 LEU A N 1
ATOM 650 C CA . LEU A 1 83 ? 9.332 2.806 4.222 1.00 84.19 83 LEU A CA 1
ATOM 651 C C . LEU A 1 83 ? 10.586 3.531 3.705 1.00 84.19 83 LEU A C 1
ATOM 653 O O . LEU A 1 83 ? 10.592 4.028 2.583 1.00 84.19 83 LEU A O 1
ATOM 657 N N . GLU A 1 84 ? 11.678 3.506 4.471 1.00 87.06 84 GLU A N 1
ATOM 658 C CA . GLU A 1 84 ? 12.979 4.068 4.079 1.00 87.06 84 GLU A CA 1
ATOM 659 C C . GLU A 1 84 ? 13.509 3.424 2.795 1.00 87.06 84 GLU A C 1
ATOM 661 O O . GLU A 1 84 ? 13.947 4.113 1.875 1.00 87.06 84 GLU A O 1
ATOM 666 N N . PHE A 1 85 ? 13.399 2.096 2.693 1.00 89.00 85 PHE A N 1
ATOM 667 C CA . PHE A 1 85 ? 13.816 1.365 1.501 1.00 89.00 85 PHE A CA 1
ATOM 668 C C . PHE A 1 85 ? 13.031 1.801 0.255 1.00 89.00 85 PHE A C 1
ATOM 670 O O . PHE A 1 85 ? 13.616 1.969 -0.814 1.00 89.00 85 PHE A O 1
ATOM 677 N N . ARG A 1 86 ? 11.719 2.047 0.393 1.00 89.81 86 ARG A N 1
ATOM 678 C CA . ARG A 1 86 ? 10.881 2.567 -0.701 1.00 89.81 86 ARG A CA 1
ATOM 679 C C . ARG A 1 86 ? 11.344 3.945 -1.141 1.00 89.81 86 ARG A C 1
ATOM 681 O O . ARG A 1 86 ? 11.548 4.172 -2.328 1.00 89.81 86 ARG A O 1
ATOM 688 N N . LEU A 1 87 ? 11.565 4.844 -0.187 1.00 91.69 87 LEU A N 1
ATOM 689 C CA . LEU A 1 87 ? 12.052 6.191 -0.477 1.00 91.69 87 LEU A CA 1
ATOM 690 C C . LEU A 1 87 ? 13.444 6.192 -1.125 1.00 91.69 87 LEU A C 1
ATOM 692 O O . LEU A 1 87 ? 13.740 7.097 -1.898 1.00 91.69 87 LEU A O 1
ATOM 696 N N . ALA A 1 88 ? 14.266 5.166 -0.886 1.00 92.75 88 ALA A N 1
ATOM 697 C CA . ALA A 1 88 ? 15.556 5.003 -1.552 1.00 92.75 88 ALA A CA 1
ATOM 698 C C . ALA A 1 88 ? 15.442 4.460 -2.992 1.00 92.75 88 ALA A C 1
ATOM 700 O O . ALA A 1 88 ? 16.164 4.916 -3.878 1.00 92.75 88 ALA A O 1
ATOM 701 N N . ILE A 1 89 ? 14.547 3.497 -3.251 1.00 93.38 89 ILE A N 1
ATOM 702 C CA . ILE A 1 89 ? 14.435 2.831 -4.565 1.00 93.38 89 ILE A CA 1
ATOM 703 C C . ILE A 1 89 ? 13.532 3.578 -5.561 1.00 93.38 89 ILE A C 1
ATOM 705 O O . ILE A 1 89 ? 13.736 3.490 -6.777 1.00 93.38 89 ILE A O 1
ATOM 709 N N . LEU A 1 90 ? 12.546 4.335 -5.070 1.00 94.19 90 LEU A N 1
ATOM 710 C CA . LEU A 1 90 ? 11.589 5.076 -5.898 1.00 94.19 90 LEU A CA 1
ATOM 711 C C . LEU A 1 90 ? 12.248 6.121 -6.817 1.00 94.19 90 LEU A C 1
ATOM 713 O O . LEU A 1 90 ? 11.904 6.124 -7.999 1.00 94.19 90 LEU A O 1
ATOM 717 N N . PRO A 1 91 ? 13.220 6.947 -6.371 1.00 94.44 91 PRO A N 1
ATOM 718 C CA . PRO A 1 91 ? 13.922 7.883 -7.253 1.00 94.44 91 PRO A CA 1
ATOM 719 C C . PRO A 1 91 ? 14.633 7.188 -8.418 1.00 94.44 91 PRO A C 1
ATOM 721 O O . PRO A 1 91 ? 14.594 7.667 -9.549 1.00 94.44 91 PRO A O 1
ATOM 724 N N . ILE A 1 92 ? 15.255 6.036 -8.154 1.00 94.06 92 ILE A N 1
ATOM 725 C CA . ILE A 1 92 ? 15.995 5.259 -9.157 1.00 94.06 92 ILE A CA 1
ATOM 726 C C . ILE A 1 92 ? 15.021 4.677 -10.187 1.00 94.06 92 ILE A C 1
ATOM 728 O O . ILE A 1 92 ? 15.254 4.762 -11.393 1.00 94.06 92 ILE A O 1
ATOM 732 N N . THR A 1 93 ? 13.893 4.145 -9.711 1.00 95.06 93 THR A N 1
ATOM 733 C CA . THR A 1 93 ? 12.836 3.584 -10.563 1.00 95.06 93 THR A CA 1
ATOM 734 C C . THR A 1 93 ? 12.175 4.664 -11.422 1.00 95.06 93 THR A C 1
ATOM 736 O O . THR A 1 93 ? 12.007 4.479 -12.628 1.00 95.06 93 THR A O 1
ATOM 739 N N . ALA A 1 94 ? 11.859 5.821 -10.831 1.00 95.81 94 ALA A N 1
ATOM 740 C CA . ALA A 1 94 ? 11.289 6.965 -11.536 1.00 95.81 94 ALA A CA 1
ATOM 741 C C . ALA A 1 94 ? 12.249 7.512 -12.602 1.00 95.81 94 ALA A C 1
ATOM 743 O O . ALA A 1 94 ? 11.828 7.819 -13.719 1.00 95.81 94 ALA A O 1
ATOM 744 N N . LEU A 1 95 ? 13.546 7.584 -12.294 1.00 94.50 95 LEU A N 1
ATOM 745 C CA . LEU A 1 95 ? 14.566 8.021 -13.243 1.00 94.50 95 LEU A CA 1
ATOM 746 C C . LEU A 1 95 ? 14.671 7.061 -14.436 1.00 94.50 95 LEU A C 1
ATOM 748 O O . LEU A 1 95 ? 14.643 7.509 -15.582 1.00 94.50 95 LEU A O 1
ATOM 752 N N . ALA A 1 96 ? 14.719 5.748 -14.189 1.00 93.44 96 ALA A N 1
ATOM 753 C CA . ALA A 1 96 ? 14.726 4.740 -15.252 1.00 93.44 96 ALA A CA 1
ATOM 754 C C . ALA A 1 96 ? 13.474 4.824 -16.147 1.00 93.44 96 ALA A C 1
ATOM 756 O O . ALA A 1 96 ? 13.582 4.717 -17.372 1.00 93.44 96 ALA A O 1
ATOM 757 N N . ALA A 1 97 ? 12.310 5.087 -15.546 1.00 94.88 97 ALA A N 1
ATOM 758 C CA . ALA A 1 97 ? 11.053 5.304 -16.257 1.00 94.88 97 ALA A CA 1
ATOM 759 C C . ALA A 1 97 ? 11.030 6.616 -17.061 1.00 94.88 97 ALA A C 1
ATOM 761 O O . ALA A 1 97 ? 10.374 6.698 -18.096 1.00 94.88 97 ALA A O 1
ATOM 762 N N . THR A 1 98 ? 11.780 7.634 -16.644 1.00 94.88 98 THR A N 1
ATOM 763 C CA . THR A 1 98 ? 11.826 8.921 -17.353 1.00 94.88 98 THR A CA 1
ATOM 764 C C . THR A 1 98 ? 12.578 8.812 -18.685 1.00 94.88 98 THR A C 1
ATOM 766 O O . THR A 1 98 ? 12.216 9.479 -19.650 1.00 94.88 98 THR A O 1
ATOM 769 N N . PHE A 1 99 ? 13.599 7.951 -18.781 1.00 92.75 99 PHE A N 1
ATOM 770 C CA . PHE A 1 99 ? 14.401 7.810 -20.004 1.00 92.75 99 PHE A CA 1
ATOM 771 C C . PHE A 1 99 ? 13.674 7.134 -21.171 1.00 92.75 99 PHE A C 1
ATOM 773 O O . PHE A 1 99 ? 14.037 7.375 -22.325 1.00 92.75 99 PHE A O 1
ATOM 780 N N . MET A 1 100 ? 12.658 6.311 -20.909 1.00 93.38 100 MET A N 1
ATOM 781 C CA . MET A 1 100 ? 11.917 5.598 -21.952 1.00 93.38 100 MET A CA 1
ATOM 782 C C . MET A 1 100 ? 10.588 6.300 -22.227 1.00 93.38 100 MET A C 1
ATOM 784 O O . MET A 1 100 ? 9.831 6.607 -21.309 1.00 93.38 100 MET A O 1
ATOM 788 N N . TYR A 1 101 ? 10.294 6.541 -23.506 1.00 93.50 101 TYR A N 1
ATOM 789 C CA . TYR A 1 101 ? 9.153 7.358 -23.927 1.00 93.50 101 TYR A CA 1
ATOM 790 C C . TYR A 1 101 ? 7.804 6.812 -23.426 1.00 93.50 101 TYR A C 1
ATOM 792 O O . TYR A 1 101 ? 6.945 7.569 -22.988 1.00 93.50 101 TYR A O 1
ATOM 800 N N . GLN A 1 102 ? 7.622 5.491 -23.441 1.00 93.81 102 GLN A N 1
ATOM 801 C CA . GLN A 1 102 ? 6.379 4.847 -23.007 1.00 93.81 102 GLN A CA 1
ATOM 802 C C . GLN A 1 102 ? 6.158 4.926 -21.489 1.00 93.81 102 GLN A C 1
ATOM 804 O O . GLN A 1 102 ? 5.020 4.869 -21.028 1.00 93.81 102 GLN A O 1
ATOM 809 N N . SER A 1 103 ? 7.225 5.054 -20.694 1.00 94.75 103 SER A N 1
ATOM 810 C CA . SER A 1 103 ? 7.154 5.014 -19.227 1.00 94.75 103 SER A CA 1
ATOM 811 C C . SER A 1 103 ? 7.184 6.390 -18.558 1.00 94.75 103 SER A C 1
ATOM 813 O O . SER A 1 103 ? 7.276 6.476 -17.333 1.00 94.75 103 SER A O 1
ATOM 815 N N . THR A 1 104 ? 7.034 7.480 -19.308 1.00 92.88 104 THR A N 1
ATOM 816 C CA . THR A 1 104 ? 6.984 8.825 -18.713 1.00 92.88 104 THR A CA 1
ATOM 817 C C . THR A 1 104 ? 5.783 9.000 -17.779 1.00 92.88 104 THR A C 1
ATOM 819 O O . THR A 1 104 ? 5.916 9.580 -16.704 1.00 92.88 104 THR A O 1
ATOM 822 N N . ASN A 1 105 ? 4.621 8.440 -18.130 1.00 94.62 105 ASN A N 1
ATOM 823 C CA . ASN A 1 105 ? 3.434 8.481 -17.271 1.00 94.62 105 ASN A CA 1
ATOM 824 C C . ASN A 1 105 ? 3.656 7.780 -15.916 1.00 94.62 105 ASN A C 1
ATOM 826 O O . ASN A 1 105 ? 3.447 8.421 -14.883 1.00 94.62 105 ASN A O 1
ATOM 830 N N . PRO A 1 106 ? 4.125 6.513 -15.862 1.00 95.00 106 PRO A N 1
ATOM 831 C CA . PRO A 1 106 ? 4.442 5.892 -14.583 1.00 95.00 106 PRO A CA 1
ATOM 832 C C . PRO A 1 106 ? 5.541 6.637 -13.816 1.00 95.00 106 PRO A C 1
ATOM 834 O O . PRO A 1 106 ? 5.449 6.703 -12.595 1.00 95.00 106 PRO A O 1
ATOM 837 N N . ALA A 1 107 ? 6.514 7.276 -14.481 1.00 95.75 107 ALA A N 1
ATOM 838 C CA . ALA A 1 107 ? 7.519 8.105 -13.805 1.00 95.75 107 ALA A CA 1
ATOM 839 C C . ALA A 1 107 ? 6.887 9.245 -12.983 1.00 95.75 107 ALA A C 1
ATOM 841 O O . ALA A 1 107 ? 7.262 9.461 -11.830 1.00 95.75 107 ALA A O 1
ATOM 842 N N . ILE A 1 108 ? 5.878 9.928 -13.537 1.00 95.62 108 ILE A N 1
ATOM 843 C CA . ILE A 1 108 ? 5.133 10.981 -12.829 1.00 95.62 108 ILE A CA 1
ATOM 844 C C . ILE A 1 108 ? 4.422 10.397 -11.603 1.00 95.62 108 ILE A C 1
ATOM 846 O O . ILE A 1 108 ? 4.500 10.960 -10.510 1.00 95.62 108 ILE A O 1
ATOM 850 N N . TYR A 1 109 ? 3.769 9.244 -11.753 1.00 96.00 109 TYR A N 1
ATOM 851 C CA . TYR A 1 109 ? 3.086 8.588 -10.637 1.00 96.00 109 TYR A CA 1
ATOM 852 C C . TYR A 1 109 ? 4.052 8.115 -9.549 1.00 96.00 109 TYR A C 1
ATOM 854 O O . TYR A 1 109 ? 3.738 8.257 -8.368 1.00 96.00 109 TYR A O 1
ATOM 862 N N . TYR A 1 110 ? 5.243 7.636 -9.913 1.00 96.50 110 TYR A N 1
ATOM 863 C CA . TYR A 1 110 ? 6.290 7.309 -8.949 1.00 96.50 110 TYR A CA 1
ATOM 864 C C . TYR A 1 110 ? 6.736 8.528 -8.141 1.00 96.50 110 TYR A C 1
ATOM 866 O O . TYR A 1 110 ? 6.875 8.421 -6.926 1.00 96.50 110 TYR A O 1
ATOM 874 N N . ILE A 1 111 ? 6.902 9.692 -8.777 1.00 96.19 111 ILE A N 1
ATOM 875 C CA . ILE A 1 111 ? 7.267 10.937 -8.083 1.00 96.19 111 ILE A CA 1
ATOM 876 C C . ILE A 1 111 ? 6.156 11.374 -7.121 1.00 96.19 111 ILE A C 1
ATOM 878 O O . ILE A 1 111 ? 6.440 11.733 -5.978 1.00 96.19 111 ILE A O 1
ATOM 882 N N . ILE A 1 112 ? 4.891 11.304 -7.550 1.00 95.94 112 ILE A N 1
ATOM 883 C CA . ILE A 1 112 ? 3.747 11.635 -6.690 1.00 95.94 112 ILE A CA 1
ATOM 884 C C . ILE A 1 112 ? 3.692 10.674 -5.500 1.00 95.94 112 ILE A C 1
ATOM 886 O O . ILE A 1 112 ? 3.679 11.125 -4.359 1.00 95.94 112 ILE A O 1
ATOM 890 N N . GLY A 1 113 ? 3.712 9.360 -5.735 1.00 94.44 113 GLY A N 1
ATOM 891 C CA . GLY A 1 113 ? 3.667 8.367 -4.660 1.00 94.44 113 GLY A CA 1
ATOM 892 C C . GLY A 1 113 ? 4.869 8.456 -3.714 1.00 94.44 113 GLY A C 1
ATOM 893 O O . GLY A 1 113 ? 4.706 8.291 -2.508 1.00 94.44 113 GLY A O 1
ATOM 894 N N . MET A 1 114 ? 6.051 8.817 -4.220 1.00 94.25 114 MET A N 1
ATOM 895 C CA . MET A 1 114 ? 7.225 9.123 -3.400 1.00 94.25 114 MET A CA 1
ATOM 896 C C . MET A 1 114 ? 6.984 10.330 -2.489 1.00 94.25 114 MET A C 1
ATOM 898 O O . MET A 1 114 ? 7.306 10.258 -1.306 1.00 94.25 114 MET A O 1
ATOM 902 N N . ALA A 1 115 ? 6.389 11.417 -2.991 1.00 94.88 115 ALA A N 1
ATOM 903 C CA . ALA A 1 115 ? 6.041 12.568 -2.159 1.00 94.88 115 ALA A CA 1
ATOM 904 C C . ALA A 1 115 ? 5.037 12.185 -1.058 1.00 94.88 115 ALA A C 1
ATOM 906 O O . ALA A 1 115 ? 5.206 12.578 0.095 1.00 94.88 115 ALA A O 1
ATOM 907 N N . VAL A 1 116 ? 4.041 11.354 -1.382 1.00 93.81 116 VAL A N 1
ATOM 908 C CA . VAL A 1 116 ? 3.087 10.818 -0.397 1.00 93.81 116 VAL A CA 1
ATOM 909 C C . VAL A 1 116 ? 3.794 9.998 0.677 1.00 93.81 116 VAL A C 1
ATOM 911 O O . VAL A 1 116 ? 3.569 10.224 1.866 1.00 93.81 116 VAL A O 1
ATOM 914 N N . TYR A 1 117 ? 4.673 9.079 0.276 1.00 91.62 117 TYR A N 1
ATOM 915 C CA . TYR A 1 117 ? 5.452 8.280 1.217 1.00 91.62 117 TYR A CA 1
ATOM 916 C C . TYR A 1 117 ? 6.416 9.110 2.050 1.00 91.62 117 TYR A C 1
ATOM 918 O O . TYR A 1 117 ? 6.638 8.787 3.211 1.00 91.62 117 TYR A O 1
ATOM 926 N N . PHE A 1 118 ? 6.958 10.192 1.503 1.00 92.12 118 PHE A N 1
ATOM 927 C CA . PHE A 1 118 ? 7.821 11.093 2.252 1.00 92.12 118 PHE A CA 1
ATOM 928 C C . PHE A 1 118 ? 7.039 11.835 3.341 1.00 92.12 118 PHE A C 1
ATOM 930 O O . PHE A 1 118 ? 7.502 11.933 4.475 1.00 92.12 118 PHE A O 1
ATOM 937 N N . VAL A 1 119 ? 5.819 12.296 3.041 1.00 90.62 119 VAL A N 1
ATOM 938 C CA . VAL A 1 119 ? 4.928 12.872 4.063 1.00 90.62 119 VAL A CA 1
ATOM 939 C C . VAL A 1 119 ? 4.566 11.821 5.114 1.00 90.62 119 VAL A C 1
ATOM 941 O O . VAL A 1 119 ? 4.631 12.113 6.304 1.00 90.62 119 VAL A O 1
ATOM 944 N N . ALA A 1 120 ? 4.254 10.592 4.697 1.00 87.50 120 ALA A N 1
ATOM 945 C CA . ALA A 1 120 ? 3.969 9.488 5.612 1.00 87.50 120 ALA A CA 1
ATOM 946 C C . ALA A 1 120 ? 5.163 9.178 6.537 1.00 87.50 120 ALA A C 1
ATOM 948 O O . ALA A 1 120 ? 4.986 9.010 7.741 1.00 87.50 120 ALA A O 1
ATOM 949 N N . TYR A 1 121 ? 6.383 9.193 5.992 1.00 87.31 121 TYR A N 1
ATOM 950 C CA . TYR A 1 121 ? 7.625 9.003 6.741 1.00 87.31 121 TYR A CA 1
ATOM 951 C C . TYR A 1 121 ? 7.845 10.109 7.776 1.00 87.31 121 TYR A C 1
ATOM 953 O O . TYR A 1 121 ? 8.127 9.818 8.936 1.00 87.31 121 TYR A O 1
ATOM 961 N N . ASN A 1 122 ? 7.642 11.372 7.392 1.00 86.88 122 ASN A N 1
ATOM 962 C CA . ASN A 1 122 ? 7.776 12.510 8.308 1.00 86.88 122 ASN A CA 1
ATOM 963 C C . ASN A 1 122 ? 6.729 12.499 9.431 1.00 86.88 122 ASN A C 1
ATOM 965 O O . ASN A 1 122 ? 6.989 13.002 10.521 1.00 86.88 122 ASN A O 1
ATOM 969 N N . GLU A 1 123 ? 5.552 11.926 9.180 1.00 84.62 123 GLU A N 1
ATOM 970 C CA . GLU A 1 123 ? 4.514 11.727 10.195 1.00 84.62 123 GLU A CA 1
ATOM 971 C C . GLU A 1 123 ? 4.711 10.458 11.043 1.00 84.62 123 GLU A C 1
ATOM 973 O O . GLU A 1 123 ? 3.922 10.211 11.957 1.00 84.62 123 GLU A O 1
ATOM 978 N N . GLY A 1 124 ? 5.752 9.666 10.768 1.00 79.44 124 GLY A N 1
ATOM 979 C CA . GLY A 1 124 ? 6.055 8.429 11.485 1.00 79.44 124 GLY A CA 1
ATOM 980 C C . GLY A 1 124 ? 5.103 7.268 11.170 1.00 79.44 124 GLY A C 1
ATOM 981 O O . GLY A 1 124 ? 4.984 6.346 11.978 1.00 79.44 124 GLY A O 1
ATOM 982 N N . GLU A 1 125 ? 4.405 7.294 10.029 1.00 76.62 125 GLU A N 1
ATOM 983 C CA . GLU A 1 125 ? 3.529 6.195 9.611 1.00 76.62 125 GLU A CA 1
ATOM 984 C C . GLU A 1 125 ? 4.372 4.942 9.270 1.00 76.62 125 GLU A C 1
ATOM 986 O O . GLU A 1 125 ? 5.393 5.022 8.584 1.00 76.62 125 GLU A O 1
ATOM 991 N N . CYS A 1 126 ? 3.936 3.752 9.697 1.00 65.81 126 CYS A N 1
ATOM 992 C CA . CYS A 1 126 ? 4.676 2.495 9.522 1.00 65.81 126 CYS A CA 1
ATOM 993 C C . CYS A 1 126 ? 3.889 1.494 8.665 1.00 65.81 126 CYS A C 1
ATOM 995 O O . CYS A 1 126 ? 2.721 1.238 8.909 1.00 65.81 126 CYS A O 1
ATOM 997 N N . LEU A 1 127 ? 4.549 0.796 7.736 1.00 60.94 127 LEU A N 1
ATOM 998 C CA . LEU A 1 127 ? 3.899 -0.181 6.839 1.00 60.94 127 LEU A CA 1
ATOM 999 C C . LEU A 1 127 ? 3.568 -1.534 7.493 1.00 60.94 127 LEU A C 1
ATOM 1001 O O . LEU A 1 127 ? 3.450 -2.555 6.801 1.00 60.94 127 LEU A O 1
ATOM 1005 N N . ARG A 1 128 ? 3.482 -1.584 8.823 1.00 60.84 128 ARG A N 1
ATOM 1006 C CA . ARG A 1 128 ? 3.189 -2.826 9.527 1.00 60.84 128 ARG A CA 1
ATOM 1007 C C . ARG A 1 128 ? 1.697 -3.143 9.423 1.00 60.84 128 ARG A C 1
ATOM 1009 O O . ARG A 1 128 ? 0.834 -2.273 9.426 1.00 60.84 128 ARG A O 1
ATOM 1016 N N . GLN A 1 129 ? 1.426 -4.427 9.233 1.00 55.34 129 GLN A N 1
ATOM 1017 C CA . GLN A 1 129 ? 0.081 -4.961 9.117 1.00 55.34 129 GLN A CA 1
ATOM 1018 C C . GLN A 1 129 ? -0.085 -6.047 10.178 1.00 55.34 129 GLN A C 1
ATOM 1020 O O . GLN A 1 129 ? -0.123 -7.237 9.861 1.00 55.34 129 GLN A O 1
ATOM 1025 N N . SER A 1 130 ? -0.140 -5.641 11.443 1.00 52.94 130 SER A N 1
ATOM 1026 C CA . SER A 1 130 ? -0.572 -6.490 12.547 1.00 52.94 130 SER A CA 1
ATOM 1027 C C . SER A 1 130 ? -1.974 -6.062 12.965 1.00 52.94 130 SER A C 1
ATOM 1029 O O . SER A 1 130 ? -2.186 -5.023 13.579 1.00 52.94 130 SER A O 1
ATOM 1031 N N . ARG A 1 131 ? -2.962 -6.850 12.537 1.00 56.50 131 ARG A N 1
ATOM 1032 C CA . ARG A 1 131 ? -4.331 -6.755 13.043 1.00 56.50 131 ARG A CA 1
ATOM 1033 C C . ARG A 1 131 ? -4.391 -7.597 14.307 1.00 56.50 131 ARG A C 1
ATOM 1035 O O . ARG A 1 131 ? -4.579 -8.807 14.207 1.00 56.50 131 ARG A O 1
ATOM 1042 N N . ASP A 1 132 ? -4.203 -6.957 15.449 1.00 64.44 132 ASP A N 1
ATOM 1043 C CA . ASP A 1 132 ? -4.494 -7.572 16.738 1.00 64.44 132 ASP A CA 1
ATOM 1044 C C . ASP A 1 132 ? -5.951 -7.228 17.076 1.00 64.44 132 ASP A C 1
ATOM 1046 O O . ASP A 1 132 ? -6.400 -6.090 16.919 1.00 64.44 132 ASP A O 1
ATOM 1050 N N . GLY A 1 133 ? -6.740 -8.241 17.417 1.00 66.81 133 GLY A N 1
ATOM 1051 C CA . GLY A 1 133 ? -8.170 -8.107 17.662 1.00 66.81 133 GLY A CA 1
ATOM 1052 C C . GLY A 1 133 ? -8.492 -8.341 19.128 1.00 66.81 133 GLY A C 1
ATOM 1053 O O . GLY A 1 133 ? -7.994 -9.289 19.727 1.00 66.81 133 GLY A O 1
ATOM 1054 N N . ALA A 1 134 ? -9.351 -7.507 19.701 1.00 72.81 134 ALA A N 1
ATOM 1055 C CA . ALA A 1 134 ? -9.994 -7.820 20.967 1.00 72.81 134 ALA A CA 1
ATOM 1056 C C . ALA A 1 134 ? -11.251 -8.648 20.677 1.00 72.81 134 ALA A C 1
ATOM 1058 O O . ALA A 1 134 ? -12.113 -8.223 19.906 1.00 72.81 134 ALA A O 1
ATOM 1059 N N . VAL A 1 135 ? -11.361 -9.826 21.278 1.00 76.00 135 VAL A N 1
ATOM 1060 C CA . VAL A 1 135 ? -12.567 -10.657 21.258 1.00 76.00 135 VAL A CA 1
ATOM 1061 C C . VAL A 1 135 ? -13.189 -10.591 22.641 1.00 76.00 135 VAL A C 1
ATOM 1063 O O . VAL A 1 135 ? -12.517 -10.795 23.650 1.00 76.00 135 VAL A O 1
ATOM 1066 N N . THR A 1 136 ? -14.475 -10.275 22.695 1.00 77.75 136 THR A N 1
ATOM 1067 C CA . THR A 1 136 ? -15.223 -10.187 23.945 1.00 77.75 136 THR A CA 1
ATOM 1068 C C . THR A 1 136 ? -16.152 -11.380 24.064 1.00 77.75 136 THR A C 1
ATOM 1070 O O . THR A 1 136 ? -16.828 -11.763 23.107 1.00 77.75 136 THR A O 1
ATOM 1073 N N . TYR A 1 137 ? -16.206 -11.935 25.264 1.00 76.38 137 TYR A N 1
ATOM 1074 C CA . TYR A 1 137 ? -17.006 -13.087 25.629 1.00 76.38 137 TYR A CA 1
ATOM 1075 C C . TYR A 1 137 ? -17.981 -12.714 26.740 1.00 76.38 137 TYR A C 1
ATOM 1077 O O . TYR A 1 137 ? -17.690 -11.878 27.598 1.00 76.38 137 TYR A O 1
ATOM 1085 N N . ARG A 1 138 ? -19.139 -13.369 26.733 1.00 77.94 138 ARG A N 1
ATOM 1086 C CA . ARG A 1 138 ? -20.115 -13.341 27.820 1.00 77.94 138 ARG A CA 1
ATOM 1087 C C . ARG A 1 138 ? -20.503 -14.778 28.130 1.00 77.94 138 ARG A C 1
ATOM 1089 O O . ARG A 1 138 ? -21.004 -15.461 27.240 1.00 77.94 138 ARG A O 1
ATOM 1096 N N . ASN A 1 139 ? -20.276 -15.235 29.362 1.00 76.25 139 ASN A N 1
ATOM 1097 C CA . ASN A 1 139 ? -20.552 -16.620 29.777 1.00 76.25 139 ASN A CA 1
ATOM 1098 C C . ASN A 1 139 ? -20.022 -17.655 28.756 1.00 76.25 139 ASN A C 1
ATOM 1100 O O . ASN A 1 139 ? -20.792 -18.465 28.244 1.00 76.25 139 ASN A O 1
ATOM 1104 N N . GLU A 1 140 ? -18.737 -17.557 28.389 1.00 77.81 140 GLU A N 1
ATOM 1105 C CA . GLU A 1 140 ? -18.046 -18.428 27.410 1.00 77.81 140 GLU A CA 1
ATOM 1106 C C . GLU A 1 140 ? -18.545 -18.344 25.949 1.00 77.81 140 GLU A C 1
ATOM 1108 O O . GLU A 1 140 ? -17.970 -18.961 25.051 1.00 77.81 140 GLU A O 1
ATOM 1113 N N . LYS A 1 141 ? -19.582 -17.548 25.652 1.00 81.25 141 LYS A N 1
ATOM 1114 C CA . LYS A 1 141 ? -20.060 -17.319 24.281 1.00 81.25 141 LYS A CA 1
ATOM 1115 C C . LYS A 1 141 ? -19.423 -16.060 23.685 1.00 81.25 141 LYS A C 1
ATOM 1117 O O . LYS A 1 141 ? -19.392 -15.026 24.359 1.00 81.25 141 LYS A O 1
ATOM 1122 N N . PRO A 1 142 ? -18.951 -16.094 22.423 1.00 81.88 142 PRO A N 1
ATOM 1123 C CA . PRO A 1 142 ? -18.405 -14.910 21.768 1.00 81.88 142 PRO A CA 1
ATOM 1124 C C . PRO A 1 142 ? -19.507 -13.858 21.585 1.00 81.88 142 PRO A C 1
ATOM 1126 O O . PRO A 1 142 ? -20.494 -14.091 20.889 1.00 81.88 142 PRO A O 1
ATOM 1129 N N . ALA A 1 143 ? -19.329 -12.705 22.228 1.00 83.81 143 ALA A N 1
ATOM 1130 C CA . ALA A 1 143 ? -20.248 -11.570 22.188 1.00 83.81 143 ALA A CA 1
ATOM 1131 C C . ALA A 1 143 ? -19.999 -10.680 20.967 1.00 83.81 143 ALA A C 1
ATOM 1133 O O . ALA A 1 143 ? -20.925 -10.131 20.377 1.00 83.81 143 ALA A O 1
ATOM 1134 N N . GLY A 1 144 ? -18.734 -10.553 20.579 1.00 83.31 144 GLY A N 1
ATOM 1135 C CA . GLY A 1 144 ? -18.309 -9.755 19.444 1.00 83.31 144 GLY A CA 1
ATOM 1136 C C . GLY A 1 144 ? -16.796 -9.630 19.404 1.00 83.31 144 GLY A C 1
ATOM 1137 O O . GLY A 1 144 ? -16.084 -10.074 20.306 1.00 83.31 144 GLY A O 1
ATOM 1138 N N . SER A 1 145 ? -16.295 -9.031 18.333 1.00 84.19 145 SER A N 1
ATOM 1139 C CA . SER A 1 145 ? -14.867 -8.799 18.165 1.00 84.19 145 SER A CA 1
ATOM 1140 C C . SER A 1 145 ? -14.620 -7.441 17.545 1.00 84.19 145 SER A C 1
ATOM 1142 O O . SER A 1 145 ? -15.360 -7.000 16.664 1.00 84.19 145 SER A O 1
ATOM 1144 N N . MET A 1 146 ? -13.525 -6.827 17.951 1.00 83.06 146 MET A N 1
ATOM 1145 C CA . MET A 1 146 ? -13.043 -5.568 17.434 1.00 83.06 146 MET A CA 1
ATOM 1146 C C . MET A 1 146 ? -11.641 -5.759 16.895 1.00 83.06 146 MET A C 1
ATOM 1148 O O . MET A 1 146 ? -10.753 -6.228 17.599 1.00 83.06 146 MET A O 1
ATOM 1152 N N . VAL A 1 147 ? -11.436 -5.368 15.645 1.00 79.88 147 VAL A N 1
ATOM 1153 C CA . VAL A 1 147 ? -10.102 -5.372 15.052 1.00 79.88 147 VAL A CA 1
ATOM 1154 C C . VAL A 1 147 ? -9.465 -4.022 15.316 1.00 79.88 147 VAL A C 1
ATOM 1156 O O . VAL A 1 147 ? -9.992 -2.999 14.874 1.00 79.88 147 VAL A O 1
ATOM 1159 N N . LEU A 1 148 ? -8.322 -4.025 15.998 1.00 75.62 148 LEU A N 1
ATOM 1160 C CA . LEU A 1 148 ? -7.487 -2.845 16.098 1.00 75.62 148 LEU A CA 1
ATOM 1161 C C . LEU A 1 148 ? -6.562 -2.810 14.880 1.00 75.62 148 LEU A C 1
ATOM 1163 O O . LEU A 1 148 ? -5.877 -3.782 14.552 1.00 75.62 148 LEU A O 1
ATOM 1167 N N . LEU A 1 149 ? -6.587 -1.688 14.169 1.00 69.69 149 LEU A N 1
ATOM 1168 C CA . LEU A 1 149 ? -5.593 -1.414 13.142 1.00 69.69 149 LEU A CA 1
ATOM 1169 C C . LEU A 1 149 ? -4.342 -0.861 13.825 1.00 69.69 149 LEU A C 1
ATOM 1171 O O . LEU A 1 149 ? -4.441 -0.051 14.740 1.00 69.69 149 LEU A O 1
ATOM 1175 N N . GLU A 1 150 ? -3.172 -1.284 13.356 1.00 65.12 150 GLU A N 1
ATOM 1176 C CA . GLU A 1 150 ? -1.877 -0.807 13.860 1.00 65.12 150 GLU A CA 1
ATOM 1177 C C . GLU A 1 150 ? -1.646 0.693 13.597 1.00 65.12 150 GLU A C 1
ATOM 1179 O O . GLU A 1 150 ? -0.798 1.319 14.228 1.00 65.12 150 GLU A O 1
ATOM 1184 N N . GLU A 1 151 ? -2.422 1.281 12.683 1.00 61.38 151 GLU A N 1
ATOM 1185 C CA . GLU A 1 151 ? -2.400 2.709 12.386 1.00 61.38 151 GLU A CA 1
ATOM 1186 C C . GLU A 1 151 ? -3.706 3.391 12.837 1.00 61.38 151 GLU A C 1
ATOM 1188 O O . GLU A 1 151 ? -4.796 2.860 12.590 1.00 61.38 151 GLU A O 1
ATOM 1193 N N . PRO A 1 152 ? -3.628 4.598 13.435 1.00 60.12 152 PRO A N 1
ATOM 1194 C CA . PRO A 1 152 ? -2.420 5.398 13.684 1.00 60.12 152 PRO A CA 1
ATOM 1195 C C . PRO A 1 152 ? -1.541 4.846 14.825 1.00 60.12 152 PRO A C 1
ATOM 1197 O O . PRO A 1 152 ? -2.055 4.290 15.788 1.00 60.12 152 PRO A O 1
ATOM 1200 N N . ALA A 1 153 ? -0.219 5.061 14.740 1.00 56.66 153 ALA A N 1
ATOM 1201 C CA . ALA A 1 153 ? 0.769 4.534 15.698 1.00 56.66 153 ALA A CA 1
ATOM 1202 C C . ALA A 1 153 ? 0.566 5.009 17.153 1.00 56.66 153 ALA A C 1
ATOM 1204 O O . ALA A 1 153 ? 1.072 4.402 18.095 1.00 56.66 153 ALA A O 1
ATOM 1205 N N . SER A 1 154 ? -0.161 6.111 17.343 1.00 64.81 154 SER A N 1
ATOM 1206 C CA . SER A 1 154 ? -0.598 6.600 18.645 1.00 64.81 154 SER A CA 1
ATOM 1207 C C . SER A 1 154 ? -1.964 7.275 18.531 1.00 64.81 154 SER A C 1
ATOM 1209 O O . SER A 1 154 ? -2.334 7.820 17.487 1.00 64.81 154 SER A O 1
ATOM 1211 N N . GLY A 1 155 ? -2.732 7.228 19.615 1.00 73.31 155 GLY A N 1
ATOM 1212 C CA . GLY A 1 155 ? -4.071 7.802 19.682 1.00 73.31 155 GLY A CA 1
ATOM 1213 C C . GLY A 1 155 ? -5.004 6.976 20.558 1.00 73.31 155 GLY A C 1
ATOM 1214 O O . GLY A 1 155 ? -4.606 5.974 21.148 1.00 73.31 155 GLY A O 1
ATOM 1215 N N . ILE A 1 156 ? -6.257 7.418 20.642 1.00 78.56 156 ILE A N 1
ATOM 1216 C CA . ILE A 1 156 ? -7.330 6.687 21.316 1.00 78.56 156 ILE A CA 1
ATOM 1217 C C . ILE A 1 156 ? -8.237 6.122 20.227 1.00 78.56 156 ILE A C 1
ATOM 1219 O O . ILE A 1 156 ? -8.848 6.879 19.471 1.00 78.56 156 ILE A O 1
ATOM 1223 N N . PHE A 1 157 ? -8.311 4.796 20.139 1.00 79.25 157 PHE A N 1
ATOM 1224 C CA . PHE A 1 157 ? -9.267 4.120 19.276 1.00 79.25 157 PHE A CA 1
ATOM 1225 C C . PHE A 1 157 ? -10.563 3.889 20.053 1.00 79.25 157 PHE A C 1
ATOM 1227 O O . PHE A 1 157 ? -10.578 3.156 21.038 1.00 79.25 157 PHE A O 1
ATOM 1234 N N . ASN A 1 158 ? -11.644 4.523 19.601 1.00 85.31 158 ASN A N 1
ATOM 1235 C CA . ASN A 1 158 ? -12.982 4.276 20.119 1.00 85.31 158 ASN A CA 1
ATOM 1236 C C . ASN A 1 158 ? -13.713 3.384 19.123 1.00 85.31 158 ASN A C 1
ATOM 1238 O O . ASN A 1 158 ? -13.944 3.792 17.983 1.00 85.31 158 ASN A O 1
ATOM 1242 N N . GLY A 1 159 ? -14.095 2.193 19.556 1.00 83.62 159 GLY A N 1
ATOM 1243 C CA . GLY A 1 159 ? -14.969 1.320 18.795 1.00 83.62 159 GLY A CA 1
ATOM 1244 C C . GLY A 1 159 ? -16.073 0.769 19.686 1.00 83.62 159 GLY A C 1
ATOM 1245 O O . GLY A 1 159 ? -15.959 0.767 20.909 1.00 83.62 159 GLY A O 1
ATOM 1246 N N . GLY A 1 160 ? -17.153 0.307 19.064 1.00 85.56 160 GLY A N 1
ATOM 1247 C CA . GLY A 1 160 ? -18.232 -0.393 19.748 1.00 85.56 160 GLY A CA 1
ATOM 1248 C C . GLY A 1 160 ? -18.851 -1.451 18.845 1.00 85.56 160 GLY A C 1
ATOM 1249 O O . GLY A 1 160 ? -18.702 -1.406 17.624 1.00 85.56 160 GLY A O 1
ATOM 1250 N N . PHE A 1 161 ? -19.534 -2.403 19.461 1.00 87.19 161 PHE A N 1
ATOM 1251 C CA . PHE A 1 161 ? -20.374 -3.389 18.796 1.00 87.19 161 PHE A CA 1
ATOM 1252 C C . PHE A 1 161 ? -21.571 -3.688 19.698 1.00 87.19 161 PHE A C 1
ATOM 1254 O O . PHE A 1 161 ? -21.512 -3.504 20.914 1.00 87.19 161 PHE A O 1
ATOM 1261 N N . THR A 1 162 ? -22.668 -4.118 19.092 1.00 85.44 162 THR A N 1
ATOM 1262 C CA . THR A 1 162 ? -23.878 -4.537 19.801 1.00 85.44 162 THR A CA 1
ATOM 1263 C C . THR A 1 162 ? -23.710 -5.959 20.321 1.00 85.44 162 THR A C 1
ATOM 1265 O O . THR A 1 162 ? -23.207 -6.817 19.597 1.00 85.44 162 THR A O 1
ATOM 1268 N N . ILE A 1 163 ? -24.170 -6.220 21.544 1.00 83.38 163 ILE A N 1
ATOM 1269 C CA . ILE A 1 163 ? -24.148 -7.554 22.172 1.00 83.38 163 ILE A CA 1
ATOM 1270 C C . ILE A 1 163 ? -25.555 -8.127 22.368 1.00 83.38 163 ILE A C 1
ATOM 1272 O O . ILE A 1 163 ? -25.740 -9.092 23.105 1.00 83.38 163 ILE A O 1
ATOM 1276 N N . ASP A 1 164 ? -26.559 -7.544 21.708 1.00 79.94 164 ASP A N 1
ATOM 1277 C CA . ASP A 1 164 ? -27.976 -7.854 21.922 1.00 79.94 164 ASP A CA 1
ATOM 1278 C C . ASP A 1 164 ? -28.283 -9.345 21.751 1.00 79.94 164 ASP A C 1
ATOM 1280 O O . ASP A 1 164 ? -29.104 -9.904 22.476 1.00 79.94 164 ASP A O 1
ATOM 1284 N N . ASN A 1 165 ? -27.575 -10.016 20.840 1.00 77.31 165 ASN A N 1
ATOM 1285 C CA . ASN A 1 165 ? -27.702 -11.442 20.540 1.00 77.31 165 ASN A CA 1
ATOM 1286 C C . ASN A 1 165 ? -27.227 -12.372 21.672 1.00 77.31 165 ASN A C 1
ATOM 1288 O O . ASN A 1 165 ? -27.730 -13.490 21.762 1.00 77.31 165 ASN A O 1
ATOM 1292 N N . VAL A 1 166 ? -26.300 -11.930 22.526 1.00 76.94 166 VAL A N 1
ATOM 1293 C CA . VAL A 1 166 ? -25.752 -12.721 23.645 1.00 76.94 166 VAL A CA 1
ATOM 1294 C C . VAL A 1 166 ? -26.274 -12.289 25.014 1.00 76.94 166 VAL A C 1
ATOM 1296 O O . VAL A 1 166 ? -25.942 -12.911 26.023 1.00 76.94 166 VAL A O 1
ATOM 1299 N N . VAL A 1 1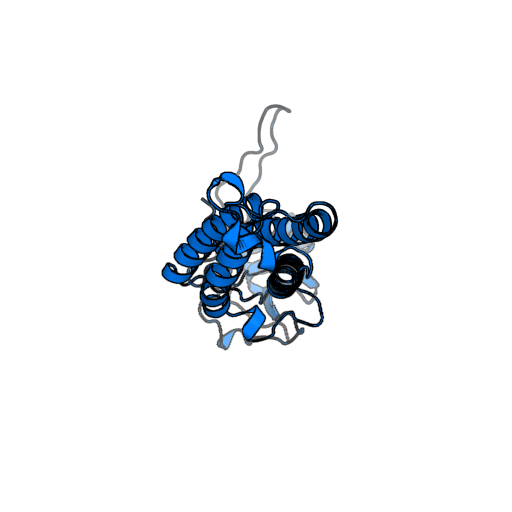67 ? -27.087 -11.232 25.066 1.00 78.75 167 VAL A N 1
ATOM 1300 C CA . VAL A 1 167 ? -27.852 -10.864 26.261 1.00 78.75 167 VAL A CA 1
ATOM 1301 C C . VAL A 1 167 ? -28.981 -11.878 26.458 1.00 78.75 167 VAL A C 1
ATOM 1303 O O . VAL A 1 167 ? -29.755 -12.133 25.532 1.00 78.75 167 VAL A O 1
ATOM 1306 N N . ASP A 1 168 ? -29.059 -12.465 27.654 1.00 74.31 168 ASP A N 1
ATOM 1307 C CA . ASP A 1 168 ? -30.058 -13.480 27.993 1.00 74.31 168 ASP A CA 1
ATOM 1308 C C . ASP A 1 168 ? -31.466 -12.879 27.961 1.00 74.31 168 ASP A C 1
ATOM 1310 O O . ASP A 1 168 ? -31.661 -11.695 28.241 1.00 74.31 168 ASP A O 1
ATOM 1314 N N . GLU A 1 16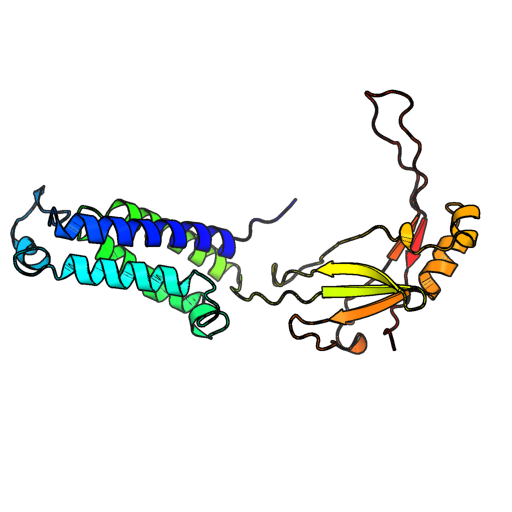9 ? -32.477 -13.695 27.655 1.00 66.44 169 GLU A N 1
ATOM 1315 C CA . GLU A 1 169 ? -33.872 -13.232 27.625 1.00 66.44 169 GLU A CA 1
ATOM 1316 C C . GLU A 1 169 ? -34.303 -12.588 28.948 1.00 66.44 169 GLU A C 1
ATOM 1318 O O . GLU A 1 169 ? -35.011 -11.585 28.924 1.00 66.44 169 GLU A O 1
ATOM 1323 N N . ALA A 1 170 ? -33.822 -13.101 30.086 1.00 60.84 170 ALA A N 1
ATOM 1324 C CA . ALA A 1 170 ? -34.101 -12.539 31.407 1.00 60.84 170 ALA A CA 1
ATOM 1325 C C . ALA A 1 170 ? -33.603 -11.089 31.555 1.00 60.84 170 ALA A C 1
ATOM 1327 O O . ALA A 1 170 ? -34.321 -10.250 32.094 1.00 60.84 170 ALA A O 1
ATOM 1328 N N . ASP A 1 171 ? -32.417 -10.779 31.026 1.00 68.44 171 ASP A N 1
ATOM 1329 C CA . ASP A 1 171 ? -31.867 -9.421 31.034 1.00 68.44 171 ASP A CA 1
ATOM 1330 C C . ASP A 1 171 ? -32.564 -8.535 29.990 1.00 68.44 171 ASP A C 1
ATOM 1332 O O . ASP A 1 171 ? -32.809 -7.357 30.246 1.00 68.44 171 ASP A O 1
ATOM 1336 N N . ARG A 1 172 ? -32.964 -9.088 28.832 1.00 67.06 172 ARG A N 1
ATOM 1337 C CA . ARG A 1 172 ? -33.742 -8.338 27.826 1.00 67.06 172 ARG A CA 1
ATOM 1338 C C . ARG A 1 172 ? -35.104 -7.888 28.358 1.00 67.06 172 ARG A C 1
ATOM 1340 O O . ARG A 1 172 ? -35.558 -6.804 28.001 1.00 67.06 172 ARG A O 1
ATOM 1347 N N . GLN A 1 173 ? -35.751 -8.687 29.210 1.00 64.75 173 GLN A N 1
ATOM 1348 C CA . GLN A 1 173 ? -37.048 -8.325 29.796 1.00 64.75 173 GLN A CA 1
ATOM 1349 C C . GLN A 1 173 ? -36.959 -7.216 30.851 1.00 64.75 173 GLN A C 1
ATOM 1351 O O . GLN A 1 173 ? -37.946 -6.520 31.075 1.00 64.75 173 GLN A O 1
ATOM 1356 N N . GLN A 1 174 ? -35.789 -7.002 31.462 1.00 66.38 174 GLN A N 1
ATOM 1357 C CA . GLN A 1 174 ? -35.578 -5.902 32.410 1.00 66.38 174 GLN A CA 1
ATOM 1358 C C . GLN A 1 174 ? -35.504 -4.530 31.724 1.00 66.38 174 GLN A C 1
ATOM 1360 O O . GLN A 1 174 ? -35.561 -3.503 32.401 1.00 66.38 174 GLN A O 1
ATOM 1365 N N . GLY A 1 175 ? -35.405 -4.494 30.391 1.00 71.00 175 GLY A N 1
ATOM 1366 C CA . GLY A 1 175 ? -35.245 -3.262 29.630 1.00 71.00 175 GLY A CA 1
ATOM 1367 C C . GLY A 1 175 ? -33.941 -2.532 29.966 1.00 71.00 175 GLY A C 1
ATOM 1368 O O . GLY A 1 175 ? -33.044 -3.054 30.622 1.00 71.00 175 GLY A O 1
ATOM 1369 N N . CYS A 1 176 ? -33.830 -1.287 29.510 1.00 76.06 176 CYS A N 1
ATOM 1370 C CA . CYS A 1 176 ? -32.618 -0.491 29.666 1.00 76.06 176 CYS A CA 1
ATOM 1371 C C . CYS A 1 176 ? -32.467 0.092 31.082 1.00 76.06 176 CYS A C 1
ATOM 1373 O O . CYS A 1 176 ? -32.725 1.276 31.311 1.00 76.06 176 CYS A O 1
ATOM 1375 N N . THR A 1 177 ? -32.079 -0.738 32.049 1.00 80.94 177 THR A N 1
ATOM 1376 C CA . THR A 1 177 ? -31.928 -0.349 33.460 1.00 80.94 177 THR A CA 1
ATOM 1377 C C . THR A 1 177 ? -30.471 -0.383 33.914 1.00 80.94 177 THR A C 1
ATOM 1379 O O . THR A 1 177 ? -29.616 -1.027 33.307 1.00 80.94 177 THR A O 1
ATOM 1382 N N . THR A 1 178 ? -30.173 0.322 35.010 1.00 80.88 178 THR A N 1
ATOM 1383 C CA . THR A 1 178 ? -28.834 0.313 35.625 1.00 80.88 178 THR A CA 1
ATOM 1384 C C . THR A 1 178 ? -28.452 -1.073 36.145 1.00 80.88 178 THR A C 1
ATOM 1386 O O . THR A 1 178 ? -27.288 -1.450 36.106 1.00 80.88 178 THR A O 1
ATOM 1389 N N . GLU A 1 179 ? -29.419 -1.853 36.627 1.00 81.31 179 GLU A N 1
ATOM 1390 C CA . GLU A 1 179 ? -29.164 -3.201 37.144 1.00 81.31 179 GLU A CA 1
ATOM 1391 C C . GLU A 1 179 ? -28.723 -4.152 36.031 1.00 81.31 179 GLU A C 1
ATOM 1393 O O . GLU A 1 179 ? -27.729 -4.860 36.194 1.00 81.31 179 GLU A O 1
ATOM 1398 N N . MET A 1 180 ? -29.388 -4.082 34.874 1.00 81.69 180 MET A N 1
ATOM 1399 C CA . MET A 1 180 ? -29.020 -4.835 33.677 1.00 81.69 180 MET A CA 1
ATOM 1400 C C . MET A 1 180 ? -27.620 -4.451 33.174 1.00 81.69 180 MET A C 1
ATOM 1402 O O . MET A 1 180 ? -26.792 -5.319 32.904 1.00 81.69 180 MET A O 1
ATOM 1406 N N . THR A 1 181 ? -27.296 -3.157 33.074 1.00 82.31 181 THR A N 1
ATOM 1407 C CA . THR A 1 181 ? -25.959 -2.743 32.610 1.00 82.31 181 THR A CA 1
ATOM 1408 C C . THR A 1 181 ? -24.857 -3.177 33.578 1.00 82.31 181 THR A C 1
ATOM 1410 O O . THR A 1 181 ? -23.782 -3.579 33.132 1.00 82.31 181 THR A O 1
ATOM 1413 N N . VAL A 1 182 ? -25.125 -3.184 34.889 1.00 85.06 182 VAL A N 1
ATOM 1414 C CA . VAL A 1 182 ? -24.203 -3.705 35.912 1.00 85.06 182 VAL A CA 1
ATOM 1415 C C . VAL A 1 182 ? -24.084 -5.234 35.858 1.00 85.06 182 VAL A C 1
ATOM 1417 O O . VAL A 1 182 ? -22.974 -5.749 36.020 1.00 85.06 182 VAL A O 1
ATOM 1420 N N . SER A 1 183 ? -25.178 -5.974 35.636 1.00 83.00 183 SER A N 1
ATOM 1421 C CA . SER A 1 183 ? -25.146 -7.442 35.530 1.00 83.00 183 SER A CA 1
ATOM 1422 C C . SER A 1 183 ? -24.325 -7.873 34.317 1.00 83.00 183 SER A C 1
ATOM 1424 O O . SER A 1 183 ? -23.391 -8.666 34.449 1.00 83.00 183 SER A O 1
ATOM 1426 N N . VAL A 1 184 ? -24.587 -7.262 33.160 1.00 83.50 184 VAL A N 1
ATOM 1427 C CA . VAL A 1 184 ? -23.859 -7.516 31.919 1.00 83.50 184 VAL A CA 1
ATOM 1428 C C . VAL A 1 184 ? -22.386 -7.164 32.098 1.00 83.50 184 VAL A C 1
ATOM 1430 O O . VAL A 1 184 ? -21.539 -8.012 31.823 1.00 83.50 184 VAL A O 1
ATOM 1433 N N . ALA A 1 185 ? -22.066 -5.987 32.650 1.00 85.44 185 ALA A N 1
ATOM 1434 C CA . ALA A 1 185 ? -20.685 -5.554 32.863 1.00 85.44 185 ALA A CA 1
ATOM 1435 C C . ALA A 1 185 ? -19.857 -6.534 33.712 1.00 85.44 185 ALA A C 1
ATOM 1437 O O . ALA A 1 185 ? -18.684 -6.741 33.422 1.00 85.44 185 ALA A O 1
ATOM 1438 N N . LYS A 1 186 ? -20.447 -7.184 34.723 1.00 85.19 186 LYS A N 1
ATOM 1439 C CA . LYS A 1 186 ? -19.738 -8.164 35.572 1.00 85.19 186 LYS A CA 1
ATOM 1440 C C . LYS A 1 186 ? -19.434 -9.493 34.876 1.00 85.19 186 LYS A C 1
ATOM 1442 O O . LYS A 1 186 ? -18.566 -10.224 35.338 1.00 85.19 186 LYS A O 1
ATOM 1447 N N . THR A 1 187 ? -20.162 -9.815 33.809 1.00 84.56 187 THR A N 1
ATOM 1448 C CA . THR A 1 187 ? -20.065 -11.105 33.095 1.00 84.56 187 THR A CA 1
ATOM 1449 C C . THR A 1 187 ? -19.196 -11.052 31.841 1.00 84.56 187 THR A C 1
ATOM 1451 O O . THR A 1 187 ? -19.011 -12.074 31.180 1.00 84.56 187 THR A O 1
ATOM 1454 N N . LEU A 1 188 ? -18.684 -9.870 31.486 1.00 85.88 188 LEU A N 1
ATOM 1455 C CA . LEU A 1 188 ? -17.860 -9.697 30.298 1.00 85.88 188 LEU A CA 1
ATOM 1456 C C . LEU A 1 188 ? -16.406 -10.068 30.568 1.00 85.88 188 LEU A C 1
ATOM 1458 O O . LEU A 1 188 ? -15.767 -9.550 31.484 1.00 85.88 188 LEU A O 1
ATOM 1462 N N . GLN A 1 189 ? -15.883 -10.911 29.689 1.00 88.44 189 GLN A N 1
ATOM 1463 C CA . GLN A 1 189 ? -14.480 -11.292 29.624 1.00 88.44 189 GLN A CA 1
ATOM 1464 C C . GLN A 1 189 ? -13.902 -10.865 28.276 1.00 88.44 189 GLN A C 1
ATOM 1466 O O . GLN A 1 189 ? -14.622 -10.799 27.275 1.00 88.44 189 GLN A O 1
ATOM 1471 N N . VAL A 1 190 ? -12.608 -10.563 28.227 1.00 87.62 190 VAL A N 1
ATOM 1472 C CA . VAL A 1 190 ? -11.930 -10.130 27.001 1.00 87.62 190 VAL A CA 1
ATOM 1473 C C . VAL A 1 190 ? -10.635 -10.891 26.801 1.00 87.62 190 VAL A C 1
ATOM 1475 O O . VAL A 1 190 ? -9.820 -11.001 27.710 1.00 87.62 190 VAL A O 1
ATOM 1478 N N . ASP A 1 191 ? -10.433 -11.331 25.565 1.00 87.62 191 ASP A N 1
ATOM 1479 C CA . ASP A 1 191 ? -9.149 -11.787 25.065 1.00 87.62 191 ASP A CA 1
ATOM 1480 C C . ASP A 1 191 ? -8.622 -10.808 24.028 1.00 87.62 191 ASP A C 1
ATOM 1482 O O . ASP A 1 191 ? -9.346 -10.368 23.133 1.00 87.62 191 ASP A O 1
ATOM 1486 N N . ILE A 1 192 ? -7.327 -10.525 24.091 1.00 86.69 192 ILE A N 1
ATOM 1487 C CA . ILE A 1 192 ? -6.624 -9.864 22.997 1.00 86.69 192 ILE A CA 1
ATOM 1488 C C . ILE A 1 192 ? -5.894 -10.954 22.224 1.00 86.69 192 ILE A C 1
ATOM 1490 O O . ILE A 1 192 ? -5.001 -11.608 22.759 1.00 86.69 192 ILE A O 1
ATOM 1494 N N . GLN A 1 193 ? -6.279 -11.162 20.971 1.00 84.00 193 GLN A N 1
ATOM 1495 C CA . GLN A 1 193 ? -5.695 -12.173 20.100 1.00 84.00 193 GLN A CA 1
ATOM 1496 C C . GLN A 1 193 ? -4.896 -11.513 18.982 1.00 84.00 193 GLN A C 1
ATOM 1498 O O . GLN A 1 193 ? -5.360 -10.588 18.311 1.00 84.00 193 GLN A O 1
ATOM 1503 N N . LYS A 1 194 ? -3.688 -12.022 18.755 1.00 81.31 194 LYS A N 1
ATOM 1504 C CA . LYS A 1 194 ? -2.889 -11.681 17.579 1.00 81.31 194 LYS A CA 1
ATOM 1505 C C . LYS A 1 194 ? -3.364 -12.461 16.361 1.00 81.31 194 LYS A C 1
ATOM 1507 O O . LYS A 1 194 ? -4.064 -13.467 16.464 1.00 81.31 194 LYS A O 1
ATOM 1512 N N . ARG A 1 195 ? -2.883 -12.056 15.186 1.00 70.38 195 ARG A N 1
ATOM 1513 C CA . ARG A 1 195 ? -3.125 -12.764 13.917 1.00 70.38 195 ARG A CA 1
ATOM 1514 C C . ARG A 1 195 ? -2.717 -14.246 13.935 1.00 70.38 195 ARG A C 1
ATOM 1516 O O . ARG A 1 195 ? -3.304 -15.034 13.201 1.00 70.38 195 ARG A O 1
ATOM 1523 N N . ASP A 1 196 ? -1.705 -14.609 14.719 1.00 71.31 196 ASP A N 1
ATOM 1524 C CA . ASP A 1 196 ? -1.227 -15.992 14.859 1.00 71.31 196 ASP A CA 1
ATOM 1525 C C . ASP A 1 196 ? -2.054 -16.830 15.855 1.00 71.31 196 ASP A C 1
ATOM 1527 O O . ASP A 1 196 ? -1.757 -18.005 16.055 1.00 71.31 196 ASP A O 1
ATOM 1531 N N . GLY A 1 197 ? -3.091 -16.243 16.466 1.00 73.69 197 GLY A N 1
ATOM 1532 C CA . GLY A 1 197 ? -3.938 -16.878 17.476 1.00 73.69 197 GLY A CA 1
ATOM 1533 C C . GLY A 1 197 ? -3.360 -16.840 18.892 1.00 73.69 197 GLY A C 1
ATOM 1534 O O . GLY A 1 197 ? -4.014 -17.303 19.825 1.00 73.69 197 GLY A O 1
ATOM 1535 N N . SER A 1 198 ? -2.159 -16.285 19.091 1.00 83.00 198 SER A N 1
ATOM 1536 C CA . SER A 1 198 ? -1.598 -16.117 20.432 1.00 83.00 198 SER A CA 1
ATOM 1537 C C . SER A 1 198 ? -2.338 -15.028 21.212 1.00 83.00 198 SER A C 1
ATOM 1539 O O . SER A 1 198 ? -2.721 -13.990 20.662 1.00 83.00 198 SER A O 1
ATOM 1541 N N . LYS A 1 199 ? -2.538 -15.267 22.514 1.00 87.00 199 LYS A N 1
ATOM 1542 C CA . LYS A 1 199 ? -3.170 -14.306 23.421 1.00 87.00 199 LYS A CA 1
ATOM 1543 C C . LYS A 1 199 ? -2.145 -13.301 23.957 1.00 87.00 199 LYS A C 1
ATOM 1545 O O . LYS A 1 199 ? -1.026 -13.672 24.318 1.00 87.00 199 LYS A O 1
ATOM 1550 N N . ILE A 1 200 ? -2.536 -12.033 24.029 1.00 85.75 200 ILE A N 1
ATOM 1551 C CA . ILE A 1 200 ? -1.814 -10.978 24.745 1.00 85.75 200 ILE A CA 1
ATOM 1552 C C . ILE A 1 200 ? -2.452 -10.851 26.136 1.00 85.75 200 ILE A C 1
ATOM 1554 O O . ILE A 1 200 ? -3.655 -10.599 26.207 1.00 85.75 200 ILE A O 1
ATOM 1558 N N . PRO A 1 201 ? -1.678 -10.986 27.229 1.00 87.25 201 PRO A N 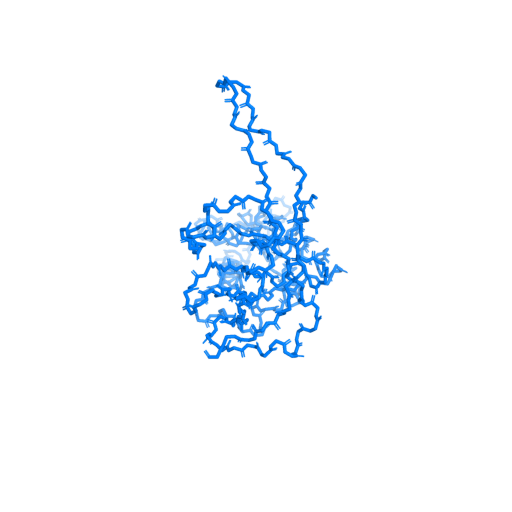1
ATOM 1559 C CA . PRO A 1 201 ? -2.204 -10.790 28.576 1.00 87.25 201 PRO A CA 1
ATOM 1560 C C . PRO A 1 201 ? -2.757 -9.373 28.752 1.00 87.25 201 PRO A C 1
ATOM 1562 O O . PRO A 1 201 ? -2.066 -8.395 28.446 1.00 87.25 201 PRO A O 1
ATOM 1565 N N . LEU A 1 202 ? -3.958 -9.235 29.305 1.00 85.62 202 LEU A N 1
ATOM 1566 C CA . LEU A 1 202 ? -4.594 -7.945 29.585 1.00 85.62 202 LEU A CA 1
ATOM 1567 C C . LEU A 1 202 ? -3.767 -7.094 30.551 1.00 85.62 202 LEU A C 1
ATOM 1569 O O . LEU A 1 202 ? -3.735 -5.872 30.427 1.00 85.62 202 LEU A O 1
ATOM 1573 N N . SER A 1 203 ? -3.028 -7.732 31.462 1.00 85.69 203 SER A N 1
ATOM 1574 C CA . SER A 1 203 ? -2.085 -7.053 32.362 1.00 85.69 203 SER A CA 1
ATOM 1575 C C . SER A 1 203 ? -1.002 -6.255 31.622 1.00 85.69 203 SER A C 1
ATOM 1577 O O . SER A 1 203 ? -0.492 -5.271 32.157 1.00 85.69 203 SER A O 1
ATOM 1579 N N . SER A 1 204 ? -0.677 -6.633 30.381 1.00 86.31 204 SER A N 1
ATOM 1580 C CA . SER A 1 204 ? 0.281 -5.914 29.535 1.00 86.31 204 SER A CA 1
ATOM 1581 C C . SER A 1 204 ? -0.323 -4.713 28.794 1.00 86.31 204 SER A C 1
ATOM 1583 O O . SER A 1 204 ? 0.419 -3.925 28.207 1.00 86.31 204 SER A O 1
ATOM 1585 N N . VAL A 1 205 ? -1.650 -4.532 28.845 1.00 85.62 205 VAL A N 1
ATOM 1586 C CA . VAL A 1 205 ? -2.389 -3.484 28.121 1.00 85.62 205 VAL A CA 1
ATOM 1587 C C . VAL A 1 205 ? -3.241 -2.653 29.097 1.00 85.62 205 VAL A C 1
ATOM 1589 O O . VAL A 1 205 ? -4.468 -2.708 29.063 1.00 85.62 205 VAL A O 1
ATOM 1592 N N . PRO A 1 206 ? -2.629 -1.823 29.965 1.00 83.69 206 PRO A N 1
ATOM 1593 C CA . PRO A 1 206 ? -3.357 -1.047 30.979 1.00 83.69 206 PRO A CA 1
ATOM 1594 C C . PRO A 1 206 ? -4.228 0.078 30.394 1.00 83.69 206 PRO A C 1
ATOM 1596 O O . PRO A 1 206 ? -5.008 0.705 31.107 1.00 83.69 206 PRO A O 1
ATOM 1599 N N . SER A 1 207 ? -4.074 0.376 29.103 1.00 85.25 207 SER A N 1
ATOM 1600 C CA . SER A 1 207 ? -4.828 1.411 28.398 1.00 85.25 207 SER A CA 1
ATOM 1601 C C . SER A 1 207 ? -6.233 0.972 27.979 1.00 85.25 207 SER A C 1
ATOM 1603 O O . SER A 1 207 ? -7.031 1.836 27.606 1.00 85.25 207 SER A O 1
ATOM 1605 N N . ILE A 1 208 ? -6.551 -0.328 28.024 1.00 85.69 208 ILE A N 1
ATOM 1606 C CA . ILE A 1 208 ? -7.858 -0.833 27.602 1.00 85.69 208 ILE A CA 1
ATOM 1607 C C . ILE A 1 208 ? -8.949 -0.393 28.583 1.00 85.69 208 ILE A C 1
ATOM 1609 O O . ILE A 1 208 ? -8.855 -0.587 29.794 1.00 85.69 208 ILE A O 1
ATOM 1613 N N . LYS A 1 209 ? -10.001 0.220 28.042 1.00 87.81 209 LYS A N 1
ATOM 1614 C CA . LYS A 1 209 ? -11.188 0.633 28.789 1.00 87.81 209 LYS A CA 1
ATOM 1615 C C . LYS A 1 209 ? -12.407 0.091 28.075 1.00 87.81 209 LYS A C 1
ATOM 1617 O O . LYS A 1 209 ? -12.551 0.280 26.870 1.00 87.81 209 LYS A O 1
ATOM 1622 N N . LEU A 1 210 ? -13.263 -0.580 28.828 1.00 88.12 210 LEU A N 1
ATOM 1623 C CA . LEU A 1 210 ? -14.506 -1.137 28.327 1.00 88.12 210 LEU A CA 1
ATOM 1624 C C . LEU A 1 210 ? -15.657 -0.487 29.074 1.00 88.12 210 LEU A C 1
ATOM 1626 O O . LEU A 1 210 ? -15.637 -0.361 30.298 1.00 88.12 210 LEU A O 1
ATOM 1630 N N . GLU A 1 211 ? -16.660 -0.086 28.313 1.00 88.88 211 GLU A N 1
ATOM 1631 C CA . GLU A 1 211 ? -17.909 0.435 28.834 1.00 88.88 211 GLU A CA 1
ATOM 1632 C C . GLU A 1 211 ? -19.039 -0.335 28.171 1.00 88.88 211 GLU A C 1
ATOM 1634 O O . GLU A 1 211 ? -19.068 -0.490 26.950 1.00 88.88 211 GLU A O 1
ATOM 1639 N N . VAL A 1 212 ? -19.979 -0.801 28.982 1.00 88.88 212 VAL A N 1
ATOM 1640 C CA . VAL A 1 212 ? -21.278 -1.244 28.491 1.00 88.88 212 VAL A CA 1
ATOM 1641 C C . VAL A 1 212 ? -22.212 -0.072 28.642 1.00 88.88 212 VAL A C 1
ATOM 1643 O O . VAL A 1 212 ? -22.251 0.583 29.684 1.00 88.88 212 VAL A O 1
ATOM 1646 N N . PHE A 1 213 ? -22.986 0.193 27.604 1.00 87.06 213 PHE A N 1
ATOM 1647 C CA . PHE A 1 213 ? -24.071 1.135 27.715 1.00 87.06 213 PHE A CA 1
ATOM 1648 C C . PHE A 1 213 ? -25.322 0.558 27.101 1.00 87.06 213 PHE A C 1
ATOM 1650 O O . PHE A 1 213 ? -25.276 -0.224 26.155 1.00 87.06 213 PHE A O 1
ATOM 1657 N N . CYS A 1 214 ? -26.439 0.982 27.657 1.00 86.50 214 CYS A N 1
ATOM 1658 C CA . CYS A 1 214 ? -27.733 0.736 27.079 1.00 86.50 214 CYS A CA 1
ATOM 1659 C C . CYS A 1 214 ? -28.377 2.083 26.745 1.00 86.50 214 CYS A C 1
ATOM 1661 O O . CYS A 1 214 ? -28.212 3.064 27.477 1.00 86.50 214 CYS A O 1
ATOM 1663 N N . VAL A 1 215 ? -29.091 2.133 25.624 1.00 87.25 215 VAL A N 1
ATOM 1664 C CA . VAL A 1 215 ? -29.852 3.301 25.188 1.00 87.25 215 VAL A CA 1
ATOM 1665 C C . VAL A 1 215 ? -31.256 2.861 24.795 1.00 87.25 215 VAL A C 1
ATOM 1667 O O . VAL A 1 215 ? -31.422 1.883 24.071 1.00 87.25 215 VAL A O 1
ATOM 1670 N N . GLN A 1 216 ? -32.267 3.570 25.294 1.00 84.12 216 GLN A N 1
ATOM 1671 C CA . GLN A 1 216 ? -33.636 3.385 24.823 1.00 84.12 216 GLN A CA 1
ATOM 1672 C C . GLN A 1 216 ? -33.748 3.971 23.418 1.00 84.12 216 GLN A C 1
ATOM 1674 O O . GLN A 1 216 ? -33.350 5.117 23.196 1.00 84.12 216 GLN A O 1
ATOM 1679 N N . VAL A 1 217 ? -34.259 3.176 22.483 1.00 86.31 217 VAL A N 1
ATOM 1680 C CA . VAL A 1 217 ? -34.465 3.583 21.092 1.00 86.31 217 VAL A CA 1
ATOM 1681 C C . VAL A 1 217 ? -35.961 3.682 20.849 1.00 86.31 217 VAL A C 1
ATOM 1683 O O . VAL A 1 217 ? -36.677 2.692 20.994 1.00 86.31 217 VAL A O 1
ATOM 1686 N N . GLU A 1 218 ? -36.432 4.864 20.473 1.00 87.81 218 GLU A N 1
ATOM 1687 C CA . GLU A 1 218 ? -37.808 5.063 20.034 1.00 87.81 218 GLU A CA 1
ATOM 1688 C C . GLU A 1 218 ? -37.870 4.881 18.512 1.00 87.81 218 GLU A C 1
ATOM 1690 O O . GLU A 1 218 ? -37.149 5.574 17.782 1.00 87.81 218 GLU A O 1
ATOM 1695 N N . PRO A 1 219 ? -38.693 3.943 18.006 1.00 88.06 219 PRO A N 1
ATOM 1696 C CA . PRO A 1 219 ? -38.873 3.764 16.573 1.00 88.06 219 PRO A CA 1
ATOM 1697 C C . PRO A 1 219 ? -39.420 5.041 15.924 1.00 88.06 219 PRO A C 1
ATOM 1699 O O . PRO A 1 219 ? -40.170 5.779 16.567 1.00 88.06 219 PRO A O 1
ATOM 1702 N N . PRO A 1 220 ? -39.099 5.294 14.648 1.00 92.81 220 PRO A N 1
ATOM 1703 C CA . PRO A 1 220 ? -39.666 6.425 13.936 1.00 92.81 220 PRO A CA 1
ATOM 1704 C C . PRO A 1 220 ? -41.181 6.250 13.787 1.00 92.81 220 PRO A C 1
ATOM 1706 O O . PRO A 1 220 ? -41.671 5.145 13.543 1.00 92.81 220 PRO A O 1
ATOM 1709 N N . ALA A 1 221 ? -41.934 7.341 13.935 1.00 90.31 221 ALA A N 1
ATOM 1710 C CA . ALA A 1 221 ? -43.391 7.309 13.803 1.00 90.31 221 ALA A CA 1
ATOM 1711 C C . ALA A 1 221 ? -43.847 7.250 12.333 1.00 90.31 221 ALA A C 1
ATOM 1713 O O . ALA A 1 221 ? -45.009 6.943 12.057 1.00 90.31 221 ALA A O 1
ATOM 1714 N N . LYS A 1 222 ? -42.942 7.568 11.400 1.00 93.50 222 LYS A N 1
ATOM 1715 C CA . LYS A 1 222 ? -43.162 7.623 9.953 1.00 93.50 222 LYS A CA 1
ATOM 1716 C C . LYS A 1 222 ? -41.921 7.163 9.194 1.00 93.50 222 LYS A C 1
ATOM 1718 O O . LYS A 1 222 ? -40.812 7.228 9.714 1.00 93.50 222 LYS A O 1
ATOM 1723 N N . ASP A 1 223 ? -42.112 6.783 7.936 1.00 88.88 223 ASP A N 1
ATOM 1724 C CA . ASP A 1 223 ? -41.043 6.279 7.064 1.00 88.88 223 ASP A CA 1
ATOM 1725 C C . ASP A 1 223 ? -39.980 7.337 6.697 1.00 88.88 223 ASP A C 1
ATOM 1727 O O . ASP A 1 223 ? -38.904 6.987 6.212 1.00 88.88 223 ASP A O 1
ATOM 1731 N N . ASP A 1 224 ? -40.264 8.625 6.912 1.00 93.19 224 ASP A N 1
ATOM 1732 C CA . ASP A 1 224 ? -39.369 9.757 6.642 1.00 93.19 224 ASP A CA 1
ATOM 1733 C C . ASP A 1 224 ? -38.629 10.284 7.886 1.00 93.19 224 ASP A C 1
ATOM 1735 O O . ASP A 1 224 ? -37.883 11.262 7.796 1.00 93.19 224 ASP A O 1
ATOM 1739 N N . GLU A 1 225 ? -38.786 9.629 9.038 1.00 92.38 225 GLU A N 1
ATOM 1740 C CA . GLU A 1 225 ? -38.145 10.000 10.301 1.00 92.38 225 GLU A CA 1
ATOM 1741 C C . GLU A 1 225 ? -37.075 8.965 10.707 1.00 92.38 225 GLU A C 1
ATOM 1743 O O . GLU A 1 225 ? -37.183 7.770 10.429 1.00 92.38 225 GLU A O 1
ATOM 1748 N N . PHE A 1 226 ? -36.010 9.416 11.377 1.00 90.25 226 PHE A N 1
ATOM 1749 C CA . PHE A 1 226 ? -35.018 8.517 11.980 1.00 90.25 226 PHE A CA 1
ATOM 1750 C C . PHE A 1 226 ? -35.444 8.109 13.401 1.00 90.25 226 PHE A C 1
ATOM 1752 O O . PHE A 1 226 ? -36.123 8.888 14.072 1.00 90.25 226 PHE A O 1
ATOM 1759 N N . PRO A 1 227 ? -35.012 6.933 13.900 1.00 89.81 227 PRO A N 1
ATOM 1760 C CA . PRO A 1 227 ? -35.196 6.562 15.301 1.00 89.81 227 PRO A CA 1
ATOM 1761 C C . PRO A 1 227 ? -34.616 7.613 16.258 1.00 89.81 227 PRO A C 1
ATOM 1763 O O . PRO A 1 227 ? -33.542 8.173 16.007 1.00 89.81 227 PRO A O 1
ATOM 1766 N N . SER A 1 228 ? -35.309 7.847 17.370 1.00 89.00 228 SER A N 1
ATOM 1767 C CA . SER A 1 228 ? -34.857 8.728 18.448 1.00 89.00 228 SER A CA 1
ATOM 1768 C C . SER A 1 228 ? -34.074 7.911 19.488 1.00 89.00 228 SER A C 1
ATOM 1770 O O . SER A 1 228 ? -34.408 6.760 19.774 1.00 89.00 228 SER A O 1
ATOM 1772 N N . PHE A 1 229 ? -32.995 8.480 20.032 1.00 87.44 229 PHE A N 1
ATOM 1773 C CA . PHE A 1 229 ? -32.167 7.830 21.051 1.00 87.44 229 PHE A CA 1
ATOM 1774 C C . PHE A 1 229 ? -32.275 8.594 22.369 1.00 87.44 229 PHE A C 1
ATOM 1776 O O . PHE A 1 229 ? -32.015 9.797 22.419 1.00 87.44 229 PHE A O 1
ATOM 1783 N N . GLY A 1 230 ? -32.622 7.886 23.443 1.00 84.62 230 GLY A N 1
ATOM 1784 C CA . GLY A 1 230 ? -32.638 8.434 24.796 1.00 84.62 230 GLY A CA 1
ATOM 1785 C C . GLY A 1 230 ? -31.237 8.669 25.374 1.00 84.62 230 GLY A C 1
ATOM 1786 O O . GLY A 1 230 ? -30.208 8.427 24.741 1.00 84.62 230 GLY A O 1
ATOM 1787 N N . THR A 1 231 ? -31.182 9.113 26.629 1.00 85.94 231 THR A N 1
ATOM 1788 C CA . THR A 1 231 ? -29.911 9.277 27.348 1.00 85.94 231 THR A CA 1
ATOM 1789 C C . THR A 1 231 ? -29.281 7.906 27.635 1.00 85.94 231 THR A C 1
ATOM 1791 O O . THR A 1 231 ? -29.938 7.063 28.250 1.00 85.94 231 THR A O 1
ATOM 1794 N N . PRO A 1 232 ? -28.019 7.657 27.236 1.00 84.19 232 PRO A N 1
ATOM 1795 C CA . PRO A 1 232 ? -27.380 6.365 27.448 1.00 84.19 232 PRO A CA 1
ATOM 1796 C C . PRO A 1 232 ? -27.026 6.152 28.924 1.00 84.19 232 PRO A C 1
ATOM 1798 O O . PRO A 1 232 ? -26.397 7.005 29.554 1.00 84.19 232 PRO A O 1
ATOM 1801 N N . ASN A 1 233 ? -27.360 4.977 29.454 1.00 84.69 233 ASN A N 1
ATOM 1802 C CA . ASN A 1 233 ? -26.908 4.519 30.763 1.00 84.69 233 ASN A CA 1
ATOM 1803 C C . ASN A 1 233 ? -25.589 3.762 30.593 1.00 84.69 233 ASN A C 1
ATOM 1805 O O . ASN A 1 233 ? -25.583 2.677 30.013 1.00 84.69 233 ASN A O 1
ATOM 1809 N N . ARG A 1 234 ? -24.478 4.350 31.051 1.00 87.25 234 ARG A N 1
ATOM 1810 C CA . ARG A 1 234 ? -23.117 3.819 30.880 1.00 87.25 234 ARG A CA 1
ATOM 1811 C C . ARG A 1 234 ? -22.611 3.195 32.173 1.00 87.25 234 ARG A C 1
ATOM 1813 O O . ARG A 1 234 ? -22.731 3.800 33.234 1.00 87.25 234 ARG A O 1
ATOM 1820 N N . GLN A 1 235 ? -21.983 2.032 32.064 1.00 88.62 235 GLN A N 1
ATOM 1821 C CA . GLN A 1 235 ? -21.287 1.356 33.151 1.00 88.62 235 GLN A CA 1
ATOM 1822 C C . GLN A 1 235 ? -19.888 0.948 32.700 1.00 88.62 235 GLN A C 1
ATOM 1824 O O . GLN A 1 235 ? -19.713 0.319 31.655 1.00 88.62 235 GLN A O 1
ATOM 1829 N N . ALA A 1 236 ? -18.888 1.306 33.502 1.00 85.44 236 ALA A N 1
ATOM 1830 C CA . ALA A 1 236 ? -17.523 0.850 33.289 1.00 85.44 236 ALA A CA 1
ATOM 1831 C C . ALA A 1 236 ? -17.425 -0.650 33.598 1.00 85.44 236 ALA A C 1
ATOM 1833 O O . ALA A 1 236 ? -17.964 -1.132 34.595 1.00 85.44 236 ALA A O 1
ATOM 1834 N N . VAL A 1 237 ? -16.714 -1.382 32.748 1.00 83.94 237 VAL A N 1
ATOM 1835 C CA . VAL A 1 237 ? -16.477 -2.817 32.899 1.00 83.94 237 VAL A CA 1
ATOM 1836 C C . VAL A 1 237 ? -15.107 -3.023 33.529 1.00 83.94 237 VAL A C 1
ATOM 1838 O O . VAL A 1 237 ? -14.099 -2.518 33.030 1.00 83.94 237 VAL A O 1
ATOM 1841 N N . THR A 1 238 ? -15.050 -3.797 34.613 1.00 83.38 238 THR A N 1
ATOM 1842 C CA . THR A 1 238 ? -13.773 -4.312 35.114 1.00 83.38 238 THR A CA 1
ATOM 1843 C C . THR A 1 238 ? -13.300 -5.402 34.164 1.00 83.38 238 THR A C 1
ATOM 1845 O O . THR A 1 238 ? -13.915 -6.459 34.071 1.00 83.38 238 THR A O 1
ATOM 1848 N N . VAL A 1 239 ? -12.231 -5.123 33.422 1.00 78.69 239 VAL A N 1
ATOM 1849 C CA . VAL A 1 239 ? -11.731 -6.027 32.383 1.00 78.69 239 VAL A CA 1
ATOM 1850 C C . VAL A 1 239 ? -11.181 -7.298 33.035 1.00 78.69 239 VAL A C 1
ATOM 1852 O O . VAL A 1 239 ? -10.264 -7.227 33.852 1.00 78.69 239 VAL A O 1
ATOM 1855 N N . THR A 1 240 ? -11.750 -8.451 32.682 1.00 82.88 240 THR A N 1
ATOM 1856 C CA . THR A 1 240 ? -11.298 -9.774 33.135 1.00 82.88 240 THR A CA 1
ATOM 1857 C C . THR A 1 240 ? -10.870 -10.620 31.937 1.00 82.88 240 THR A C 1
ATOM 1859 O O . THR A 1 240 ? -11.469 -10.516 30.865 1.00 82.88 240 THR A O 1
ATOM 1862 N N . GLU A 1 241 ? -9.804 -11.411 32.090 1.00 80.50 241 GLU A N 1
ATOM 1863 C CA . GLU A 1 241 ? -9.345 -12.330 31.037 1.00 80.50 241 GLU A CA 1
ATOM 1864 C C . GLU A 1 241 ? -10.329 -13.492 30.891 1.00 80.50 241 GLU A C 1
ATOM 1866 O O . GLU A 1 241 ? -10.885 -13.968 31.884 1.00 80.50 241 GLU A O 1
ATOM 1871 N N . HIS A 1 242 ? -10.531 -13.957 29.659 1.00 78.31 242 HIS A N 1
ATOM 1872 C CA . HIS A 1 242 ? -11.249 -15.204 29.430 1.00 78.31 242 HIS A CA 1
ATOM 1873 C C . HIS A 1 242 ? -10.309 -16.382 29.707 1.00 78.31 242 HIS A C 1
ATOM 1875 O O . HIS A 1 242 ? -9.277 -16.544 29.042 1.00 78.31 242 HIS A O 1
ATOM 1881 N N . SER A 1 243 ? -10.680 -17.200 30.696 1.00 67.69 243 SER A N 1
ATOM 1882 C CA . SER A 1 243 ? -9.958 -18.422 31.075 1.00 67.69 243 SER A CA 1
ATOM 1883 C C . SER A 1 243 ? -9.948 -19.477 29.975 1.00 67.69 243 SER A C 1
ATOM 1885 O O . SER A 1 243 ? -10.935 -19.542 29.208 1.00 67.69 243 SER A O 1
#

Radius of gyration: 27.1 Å; chains: 1; bounding box: 66×35×68 Å

InterPro domains:
  IPR056144 Domain of unknown function DUF7727 [PF24853] (1-125)
  IPR056144 Domain of unknown function DUF7727 [PTHR40629] (1-129)

Foldseek 3Di:
DDDDQLLVVLLVLLLVLLVQLLVLLVVCLVVPDWQCVVPDPPCSVCCPPDHVLSVVSNVLSVVSNLLSDCDVVNHPDPSSFDLVNLLVSLVVNLVSLNGTNSSPVSSVSSVVSSVSSVVSVVVVNTSDFKFWKKFKDFPNHTQDIDTDGCPPVDDDDDDDDDSPVVQDPVLVVVPFDPVSQVVRLARMEIWTAIPVRDTDDVVVVPPDWDKDKDWDWACDPDPPDHIDTHDIDIDTHDYHHDD

pLDDT: mean 84.2, std 10.46, range [41.53, 97.25]